Protein AF-0000000066665767 (afdb_homodimer)

Structure (mmCIF, N/CA/C/O backbone):
data_AF-0000000066665767-model_v1
#
loop_
_entity.id
_entity.type
_entity.pdbx_description
1 polymer 'VOC domain-containing protein'
#
loop_
_atom_site.group_PDB
_atom_site.id
_atom_site.type_symbol
_atom_site.label_atom_id
_atom_site.label_alt_id
_atom_site.label_comp_id
_atom_site.label_asym_id
_atom_site.label_entity_id
_atom_site.label_seq_id
_atom_site.pdbx_PDB_ins_code
_atom_site.Cartn_x
_atom_site.Cartn_y
_atom_site.Cartn_z
_atom_site.occupancy
_atom_site.B_iso_or_equiv
_atom_site.auth_seq_id
_atom_site.auth_comp_id
_atom_site.auth_asym_id
_atom_site.auth_atom_id
_atom_site.pdbx_PDB_model_num
ATOM 1 N N . MET A 1 1 ? -4.031 -12.133 4.551 1 97.12 1 MET A N 1
ATOM 2 C CA . MET A 1 1 ? -2.711 -11.797 4.027 1 97.12 1 MET A CA 1
ATOM 3 C C . MET A 1 1 ? -2.131 -10.578 4.738 1 97.12 1 MET A C 1
ATOM 5 O O . MET A 1 1 ? -2.875 -9.773 5.293 1 97.12 1 MET A O 1
ATOM 9 N N . ASP A 1 2 ? -0.86 -10.516 4.812 1 98 2 ASP A N 1
ATOM 10 C CA . ASP A 1 2 ? -0.198 -9.289 5.254 1 98 2 ASP A CA 1
ATOM 11 C C . ASP A 1 2 ? 0.092 -8.367 4.07 1 98 2 ASP A C 1
ATOM 13 O O . ASP A 1 2 ? 0.5 -8.828 3.004 1 98 2 ASP A O 1
ATOM 17 N N . LEU A 1 3 ? -0.177 -7.141 4.258 1 98.88 3 LEU A N 1
ATOM 18 C CA . LEU A 1 3 ? 0.08 -6.148 3.221 1 98.88 3 LEU A CA 1
ATOM 19 C C . LEU A 1 3 ? 1.258 -5.258 3.6 1 98.88 3 LEU A C 1
ATOM 21 O O . LEU A 1 3 ? 1.265 -4.656 4.676 1 98.88 3 LEU A O 1
ATOM 25 N N . TYR A 1 4 ? 2.234 -5.215 2.748 1 98.75 4 TYR A N 1
ATOM 26 C CA . TYR A 1 4 ? 3.367 -4.301 2.857 1 98.75 4 TYR A CA 1
ATOM 27 C C . TYR A 1 4 ? 3.354 -3.279 1.725 1 98.75 4 TYR A C 1
ATOM 29 O O . T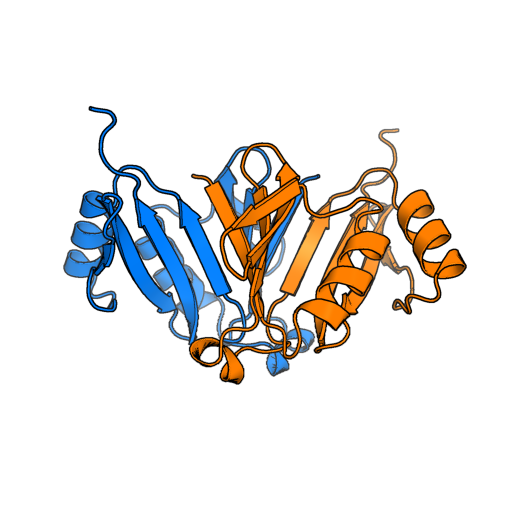YR A 1 4 ? 3.555 -3.633 0.56 1 98.75 4 TYR A O 1
ATOM 37 N N . SER A 1 5 ? 3.09 -2.059 2.02 1 98.94 5 SER A N 1
ATOM 38 C CA . SER A 1 5 ? 3.229 -0.993 1.032 1 98.94 5 SER A CA 1
ATOM 39 C C . SER A 1 5 ? 4.656 -0.461 0.99 1 98.94 5 SER A C 1
ATOM 41 O O . SER A 1 5 ? 5.168 0.049 1.99 1 98.94 5 SER A O 1
ATOM 43 N N . VAL A 1 6 ? 5.227 -0.573 -0.112 1 98.69 6 VAL A N 1
ATOM 44 C CA . VAL A 1 6 ? 6.641 -0.227 -0.24 1 98.69 6 VAL A CA 1
ATOM 45 C C . VAL A 1 6 ? 6.777 1.198 -0.77 1 98.69 6 VAL A C 1
ATOM 47 O O . VAL A 1 6 ? 6.344 1.497 -1.886 1 98.69 6 VAL A O 1
ATOM 50 N N . MET A 1 7 ? 7.316 1.991 0.006 1 98.81 7 MET A N 1
ATOM 51 C CA . MET A 1 7 ? 7.672 3.355 -0.373 1 98.81 7 MET A CA 1
ATOM 52 C C . MET A 1 7 ? 9.133 3.434 -0.815 1 98.81 7 MET A C 1
ATOM 54 O O . MET A 1 7 ? 10.039 3.42 0.017 1 98.81 7 MET A O 1
ATOM 58 N N . CYS A 1 8 ? 9.297 3.5 -2.105 1 98.44 8 CYS A N 1
ATOM 59 C CA . CYS A 1 8 ? 10.656 3.572 -2.627 1 98.44 8 CYS A CA 1
ATOM 60 C C . CYS A 1 8 ? 11.234 4.973 -2.461 1 98.44 8 CYS A C 1
ATOM 62 O O . CYS A 1 8 ? 10.609 5.957 -2.861 1 98.44 8 CYS A O 1
ATOM 64 N N . VAL A 1 9 ? 12.398 5.051 -1.931 1 98.44 9 VAL A N 1
ATOM 65 C CA . VAL A 1 9 ? 13.016 6.332 -1.623 1 98.44 9 VAL A CA 1
ATOM 66 C C . VAL A 1 9 ? 14.461 6.344 -2.127 1 98.44 9 VAL A C 1
ATOM 68 O O . VAL A 1 9 ? 15.016 5.293 -2.451 1 98.44 9 VAL A O 1
ATOM 71 N N . ARG A 1 10 ? 15.047 7.535 -2.254 1 97.5 10 ARG A N 1
ATOM 72 C CA . ARG A 1 10 ? 16.406 7.691 -2.77 1 97.5 10 ARG A CA 1
ATOM 73 C C . ARG A 1 10 ? 17.438 7.465 -1.67 1 97.5 10 ARG A C 1
ATOM 75 O O . ARG A 1 10 ? 18.516 6.938 -1.927 1 97.5 10 ARG A O 1
ATOM 82 N N . ASP A 1 11 ? 17.141 7.922 -0.504 1 96.5 11 ASP A N 1
ATOM 83 C CA . ASP A 1 11 ? 18.047 7.922 0.642 1 96.5 11 ASP A CA 1
ATOM 84 C C . ASP A 1 11 ? 17.312 7.492 1.914 1 96.5 11 ASP A C 1
ATOM 86 O O . ASP A 1 11 ? 16.484 8.234 2.439 1 96.5 11 ASP A O 1
ATOM 90 N N . ARG A 1 12 ? 17.719 6.379 2.426 1 96.12 12 ARG A N 1
ATOM 91 C CA . ARG A 1 12 ? 17 5.773 3.547 1 96.12 12 ARG A CA 1
ATOM 92 C C . ARG A 1 12 ? 17.141 6.621 4.805 1 96.12 12 ARG A C 1
ATOM 94 O O . ARG A 1 12 ? 16.188 6.73 5.59 1 96.12 12 ARG A O 1
ATOM 101 N N . THR A 1 13 ? 18.281 7.191 4.992 1 95.94 13 THR A N 1
ATOM 102 C CA . THR A 1 13 ? 18.5 7.988 6.195 1 95.94 13 THR A CA 1
ATOM 103 C C . THR A 1 13 ? 17.578 9.195 6.223 1 95.94 13 THR A C 1
ATOM 105 O O . THR A 1 13 ? 16.906 9.445 7.227 1 95.94 13 THR A O 1
ATOM 108 N N . ARG A 1 14 ? 17.531 9.906 5.137 1 97.12 14 ARG A N 1
ATOM 109 C CA . ARG A 1 14 ? 16.641 11.055 5.02 1 97.12 14 ARG A CA 1
ATOM 110 C C . ARG A 1 14 ? 15.18 10.641 5.152 1 97.12 14 ARG A C 1
ATOM 112 O O . ARG A 1 14 ? 14.406 11.281 5.867 1 97.12 14 ARG A O 1
ATOM 119 N N . ALA A 1 15 ? 14.836 9.617 4.508 1 98.12 15 ALA A N 1
ATOM 120 C CA . ALA A 1 15 ? 13.461 9.133 4.535 1 98.12 15 ALA A CA 1
ATOM 121 C C . ALA A 1 15 ? 13.062 8.672 5.934 1 98.12 15 ALA A C 1
ATOM 123 O O . ALA A 1 15 ? 11.977 8.992 6.414 1 98.12 15 ALA A O 1
ATOM 124 N N . ARG A 1 16 ? 13.922 7.945 6.527 1 97.81 16 ARG A N 1
ATOM 125 C CA . ARG A 1 16 ? 13.641 7.43 7.863 1 97.81 16 ARG A CA 1
ATOM 126 C C . ARG A 1 16 ? 13.312 8.562 8.828 1 97.81 16 ARG A C 1
ATOM 128 O O . ARG A 1 16 ? 12.352 8.477 9.594 1 97.81 16 ARG A O 1
ATOM 135 N N . SER A 1 17 ? 14.109 9.594 8.82 1 98 17 SER A N 1
ATOM 136 C CA . SER A 1 17 ? 13.867 10.742 9.688 1 98 17 SER A CA 1
ATOM 137 C C . SER A 1 17 ? 12.484 11.344 9.438 1 98 17 SER A C 1
ATOM 139 O O . SER A 1 17 ? 11.773 11.68 10.391 1 98 17 SER A O 1
ATOM 141 N N . TRP A 1 18 ? 12.117 11.445 8.203 1 98.75 18 TRP A N 1
ATOM 142 C CA . TRP A 1 18 ? 10.812 11.984 7.836 1 98.75 18 TRP A CA 1
ATOM 143 C C . TRP A 1 18 ? 9.695 11.07 8.328 1 98.75 18 TRP A C 1
ATOM 145 O O . TRP A 1 18 ? 8.719 11.547 8.922 1 98.75 18 TRP A O 1
ATOM 155 N N . TYR A 1 19 ? 9.773 9.781 8.086 1 98.88 19 TYR A N 1
ATOM 156 C CA . TYR A 1 19 ? 8.719 8.828 8.422 1 98.88 19 TYR A CA 1
ATOM 157 C C . TYR A 1 19 ? 8.57 8.695 9.938 1 98.88 19 TYR A C 1
ATOM 159 O O . TYR A 1 19 ? 7.469 8.453 10.438 1 98.88 19 TYR A O 1
ATOM 167 N N . GLU A 1 20 ? 9.672 8.828 10.656 1 98.62 20 GLU A N 1
ATOM 168 C CA . GLU A 1 20 ? 9.586 8.82 12.109 1 98.62 20 GLU A CA 1
ATOM 169 C C . GLU A 1 20 ? 8.727 9.977 12.617 1 98.62 20 GLU A C 1
ATOM 171 O O . GLU A 1 20 ? 7.961 9.812 13.578 1 98.62 20 GLU A O 1
ATOM 176 N N . VAL A 1 21 ? 8.891 11.133 12.047 1 98.62 21 VAL A N 1
ATOM 177 C CA . VAL A 1 21 ? 8.039 12.258 12.398 1 98.62 21 VAL A CA 1
ATOM 178 C C . VAL A 1 21 ? 6.598 11.977 11.969 1 98.62 21 VAL A C 1
ATOM 180 O O . VAL A 1 21 ? 5.66 12.156 12.75 1 98.62 21 VAL A O 1
ATOM 183 N N . PHE A 1 22 ? 6.402 11.523 10.75 1 98.81 22 PHE A N 1
ATOM 184 C CA . PHE A 1 22 ? 5.07 11.25 10.219 1 98.81 22 PHE A CA 1
ATOM 185 C C . PHE A 1 22 ? 4.293 10.336 11.156 1 98.81 22 PHE A C 1
ATOM 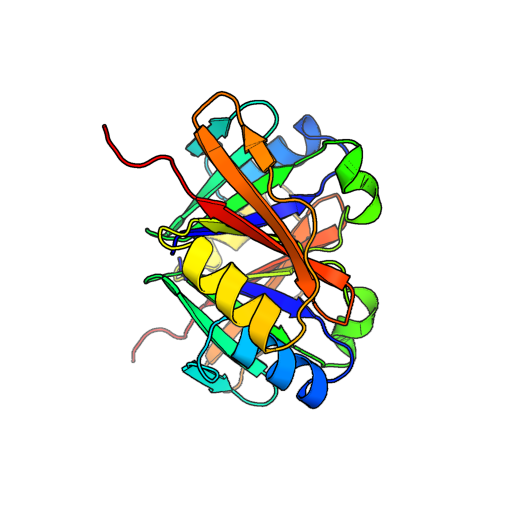187 O O . PHE A 1 22 ? 3.139 10.617 11.492 1 98.81 22 PHE A O 1
ATOM 194 N N . PHE A 1 23 ? 4.926 9.281 11.578 1 98.56 23 PHE A N 1
ATOM 195 C CA . PHE A 1 23 ? 4.227 8.289 12.383 1 98.56 23 PHE A CA 1
ATOM 196 C C . PHE A 1 23 ? 4.324 8.641 13.867 1 98.56 23 PHE A C 1
ATOM 198 O O . PHE A 1 23 ? 3.594 8.078 14.688 1 98.56 23 PHE A O 1
ATOM 205 N N . GLY A 1 24 ? 5.234 9.539 14.234 1 98.31 24 GLY A N 1
ATOM 206 C CA . GLY A 1 24 ? 5.422 9.945 15.617 1 98.31 24 GLY A CA 1
ATOM 207 C C . GLY A 1 24 ? 6.152 8.906 16.453 1 98.31 24 GLY A C 1
ATOM 208 O O . GLY A 1 24 ? 6.008 8.875 17.672 1 98.31 24 GLY A O 1
ATOM 209 N N . ARG A 1 25 ? 6.816 7.977 15.836 1 98.31 25 ARG A N 1
ATOM 210 C CA . ARG A 1 25 ? 7.574 6.91 16.484 1 98.31 25 ARG A CA 1
ATOM 211 C C . ARG A 1 25 ? 8.641 6.352 15.555 1 98.31 25 ARG A C 1
ATOM 213 O O . ARG A 1 25 ? 8.539 6.492 14.336 1 98.31 25 ARG A O 1
ATOM 220 N N . PRO A 1 26 ? 9.68 5.727 16.109 1 97.94 26 PRO A N 1
ATOM 221 C CA . PRO A 1 26 ? 10.656 5.047 15.25 1 97.94 26 PRO A CA 1
ATOM 222 C C . PRO A 1 26 ? 10.055 3.855 14.508 1 97.94 26 PRO A C 1
ATOM 224 O O . PRO A 1 26 ? 8.93 3.449 14.789 1 97.94 26 PRO A O 1
ATOM 227 N N . ALA A 1 27 ? 10.844 3.354 13.539 1 98.44 27 ALA A N 1
ATOM 228 C CA . ALA A 1 27 ? 10.414 2.145 12.844 1 98.44 27 ALA A CA 1
ATOM 229 C C . ALA A 1 27 ? 10.148 1.008 13.828 1 98.44 27 ALA A C 1
ATOM 231 O O . ALA A 1 27 ? 10.906 0.825 14.789 1 98.44 27 ALA A O 1
ATOM 232 N N . ASP A 1 28 ? 9.086 0.314 13.594 1 98.38 28 ASP A N 1
ATOM 233 C CA . ASP A 1 28 ? 8.75 -0.82 14.453 1 98.38 28 ASP A CA 1
ATOM 234 C C . ASP A 1 28 ? 9.711 -1.985 14.219 1 98.38 28 ASP A C 1
ATOM 236 O O . ASP A 1 28 ? 9.984 -2.762 15.133 1 98.38 28 ASP A O 1
ATOM 240 N N . GLU A 1 29 ? 10.148 -2.145 12.961 1 96.94 29 GLU A N 1
ATOM 241 C CA . GLU A 1 29 ? 11.109 -3.174 12.57 1 96.94 29 GLU A CA 1
ATOM 242 C C . GLU A 1 29 ? 12.133 -2.625 11.578 1 96.94 29 GLU A C 1
ATOM 244 O O . GLU A 1 29 ? 11.828 -1.722 10.797 1 96.94 29 GLU A O 1
ATOM 249 N N . VAL A 1 30 ? 13.32 -3.188 11.641 1 94.62 30 VAL A N 1
ATOM 250 C CA . VAL A 1 30 ? 14.367 -2.941 10.656 1 94.62 30 VAL A CA 1
ATOM 251 C C . VAL A 1 30 ? 14.914 -4.27 10.133 1 94.62 30 VAL A C 1
ATOM 253 O O . VAL A 1 30 ? 15.445 -5.074 10.898 1 94.62 30 VAL A O 1
ATOM 256 N N . ILE A 1 31 ? 14.695 -4.484 8.898 1 90.38 31 ILE A N 1
ATOM 257 C CA . ILE A 1 31 ? 15.156 -5.707 8.258 1 90.38 31 ILE A CA 1
ATOM 258 C C . ILE A 1 31 ? 16.125 -5.363 7.125 1 90.38 31 ILE A C 1
ATOM 260 O O . ILE A 1 31 ? 15.703 -4.879 6.066 1 90.38 31 ILE A O 1
ATOM 264 N N . GLY A 1 32 ? 17.375 -5.645 7.332 1 87.62 32 GLY A N 1
ATOM 265 C CA . GLY A 1 32 ? 18.344 -5.203 6.344 1 87.62 32 GLY A CA 1
ATOM 266 C C . GLY A 1 32 ? 18.312 -3.703 6.117 1 87.62 32 GLY A C 1
ATOM 267 O O . GLY A 1 32 ? 18.516 -2.924 7.051 1 87.62 32 GLY A O 1
ATOM 268 N N . GLU A 1 33 ? 17.953 -3.369 4.891 1 86.38 33 GLU A N 1
ATOM 269 C CA . GLU A 1 33 ? 17.938 -1.953 4.531 1 86.38 33 GLU A CA 1
ATOM 270 C C . GLU A 1 33 ? 16.5 -1.411 4.48 1 86.38 33 GLU A C 1
ATOM 272 O O . GLU A 1 33 ? 16.266 -0.316 3.967 1 86.38 33 GLU A O 1
ATOM 277 N N . GLU A 1 34 ? 15.656 -2.146 5.102 1 94.44 34 GLU A N 1
ATOM 278 C CA . GLU A 1 34 ? 14.266 -1.709 5.102 1 94.44 34 GLU A CA 1
ATOM 279 C C . GLU A 1 34 ? 13.812 -1.306 6.5 1 94.44 34 GLU A C 1
ATOM 281 O O . GLU A 1 34 ? 14.211 -1.923 7.488 1 94.44 34 GLU A O 1
ATOM 286 N N . CYS A 1 35 ? 13.141 -0.264 6.613 1 97.94 35 CYS A N 1
ATOM 287 C CA . CYS A 1 35 ? 12.445 0.159 7.824 1 97.94 35 CYS A CA 1
ATOM 288 C C . CYS A 1 35 ? 10.938 -0.012 7.68 1 97.94 35 CYS A C 1
ATOM 290 O O . CYS A 1 35 ? 10.359 0.366 6.66 1 97.94 35 CYS A O 1
ATOM 292 N N . LEU A 1 36 ? 10.344 -0.555 8.711 1 98.62 36 LEU A N 1
ATOM 293 C CA . LEU A 1 36 ? 8.922 -0.873 8.641 1 98.62 36 LEU A CA 1
ATOM 294 C C . LEU A 1 36 ? 8.156 -0.206 9.773 1 98.62 36 LEU A C 1
ATOM 296 O O . LEU A 1 36 ? 8.617 -0.196 10.922 1 98.62 36 LEU A O 1
ATOM 300 N N . TRP A 1 37 ? 7.047 0.371 9.445 1 98.81 37 TRP A N 1
ATOM 301 C CA . TRP A 1 37 ? 6.062 0.851 10.406 1 98.81 37 TRP A CA 1
ATOM 302 C C . TRP A 1 37 ? 4.762 0.061 10.289 1 98.81 37 TRP A C 1
ATOM 304 O O . TRP A 1 37 ? 4.25 -0.149 9.188 1 98.81 37 TRP A O 1
ATOM 314 N N . GLN A 1 38 ? 4.266 -0.379 11.406 1 98.56 38 GLN A N 1
ATOM 315 C CA . GLN A 1 38 ? 3 -1.104 11.43 1 98.56 38 GLN A CA 1
ATOM 316 C C . GLN A 1 38 ? 1.815 -0.142 11.492 1 98.56 38 GLN A C 1
ATOM 318 O O . GLN A 1 38 ? 1.751 0.716 12.375 1 98.56 38 GLN A O 1
ATOM 323 N N . ALA A 1 39 ? 0.92 -0.223 10.516 1 98.12 39 ALA A N 1
ATOM 324 C CA . ALA A 1 39 ? -0.294 0.588 10.516 1 98.12 39 ALA A CA 1
ATOM 325 C C . ALA A 1 39 ? -1.443 -0.14 11.203 1 98.12 39 ALA A C 1
ATOM 327 O O . ALA A 1 39 ? -2.291 0.489 11.844 1 98.12 39 ALA A O 1
ATOM 328 N N . GLY A 1 40 ? -1.512 -1.466 11.078 1 97.25 40 GLY A N 1
ATOM 329 C CA . GLY A 1 40 ? -2.512 -2.355 11.648 1 97.25 40 GLY A CA 1
ATOM 330 C C . GLY A 1 40 ? -2.068 -3.805 11.688 1 97.25 40 GLY A C 1
ATOM 331 O O . GLY A 1 40 ? -0.94 -4.125 11.312 1 97.25 40 GLY A O 1
ATOM 332 N N . ALA A 1 41 ? -2.93 -4.719 12.211 1 96.62 41 ALA A N 1
ATOM 333 C CA . ALA A 1 41 ? -2.576 -6.113 12.469 1 96.62 41 ALA A CA 1
ATOM 334 C C . ALA A 1 41 ? -1.947 -6.754 11.234 1 96.62 41 ALA A C 1
ATOM 336 O O . ALA A 1 41 ? -1.019 -7.559 11.352 1 96.62 41 ALA A O 1
ATOM 337 N N . ASN A 1 42 ? -2.406 -6.395 10 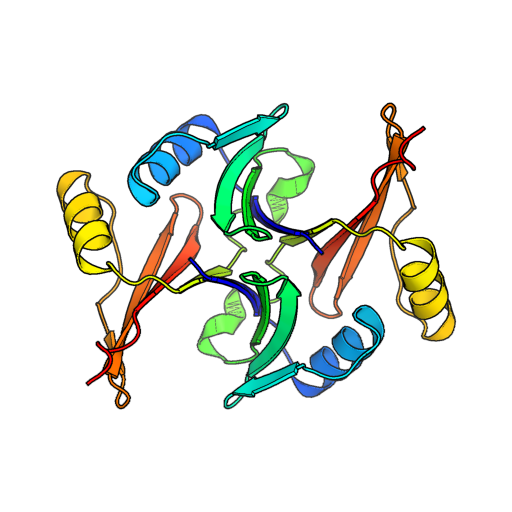1 97.06 42 ASN A N 1
ATOM 338 C CA . ASN A 1 42 ? -1.937 -6.992 8.758 1 97.06 42 ASN A CA 1
ATOM 339 C C . ASN A 1 42 ? -1.445 -5.934 7.777 1 97.06 42 ASN A C 1
ATOM 341 O O . ASN A 1 42 ? -1.463 -6.148 6.562 1 97.06 42 ASN A O 1
ATOM 345 N N . ALA A 1 43 ? -1.002 -4.793 8.266 1 98.69 43 ALA A N 1
ATOM 346 C CA . ALA A 1 43 ? -0.706 -3.662 7.383 1 98.69 43 ALA A CA 1
ATOM 347 C C . ALA A 1 43 ? 0.607 -2.99 7.777 1 98.69 43 ALA A C 1
ATOM 349 O O . ALA A 1 43 ? 0.788 -2.592 8.93 1 98.69 43 ALA A O 1
ATOM 350 N N . TRP A 1 44 ? 1.46 -2.871 6.75 1 98.75 44 TRP A N 1
ATOM 351 C CA . TRP A 1 44 ? 2.793 -2.332 6.996 1 98.75 44 TRP A CA 1
ATOM 352 C C . TRP A 1 44 ? 3.193 -1.35 5.898 1 98.75 44 TRP A C 1
ATOM 354 O O . TRP A 1 44 ? 2.812 -1.518 4.738 1 98.75 44 TRP A O 1
ATOM 364 N N . ILE A 1 45 ? 3.934 -0.356 6.312 1 98.88 45 ILE A N 1
ATOM 365 C CA . ILE A 1 45 ? 4.617 0.551 5.395 1 98.88 45 ILE A CA 1
ATOM 366 C C . ILE A 1 45 ? 6.121 0.308 5.453 1 98.88 45 ILE A C 1
ATOM 368 O O . ILE A 1 45 ? 6.699 0.209 6.539 1 98.88 45 ILE A O 1
ATOM 372 N N . VAL A 1 46 ? 6.699 0.171 4.348 1 98.69 46 VAL A N 1
ATOM 373 C CA . VAL A 1 46 ? 8.117 -0.151 4.242 1 98.69 46 VAL A CA 1
ATOM 374 C C . VAL A 1 46 ? 8.836 0.925 3.426 1 98.69 46 VAL A C 1
ATOM 376 O O . VAL A 1 46 ? 8.375 1.303 2.346 1 98.69 46 VAL A O 1
ATOM 379 N N . ILE A 1 47 ? 9.883 1.408 3.863 1 98.56 47 ILE A N 1
ATOM 380 C CA . ILE A 1 47 ? 10.734 2.242 3.018 1 98.56 47 ILE A CA 1
ATOM 381 C C . ILE A 1 47 ? 11.906 1.419 2.496 1 98.56 47 ILE A C 1
ATOM 383 O O . ILE A 1 47 ? 12.461 0.589 3.221 1 98.56 47 ILE A O 1
ATOM 387 N N . ASP A 1 48 ? 12.156 1.574 1.263 1 96.56 48 ASP A N 1
ATOM 388 C CA . ASP A 1 48 ? 13.188 0.821 0.557 1 96.56 48 ASP A CA 1
ATOM 389 C C . ASP A 1 48 ? 14 1.731 -0.364 1 96.56 48 ASP A C 1
ATOM 391 O O . ASP A 1 48 ? 13.438 2.438 -1.201 1 96.56 48 ASP A O 1
ATOM 395 N N . ASP A 1 49 ? 15.375 1.703 -0.281 1 95.25 49 ASP A N 1
ATOM 396 C CA . ASP A 1 49 ? 16.203 2.566 -1.111 1 95.25 49 ASP A CA 1
ATOM 397 C C . ASP A 1 49 ? 17.141 1.744 -2.004 1 95.25 49 ASP A C 1
ATOM 399 O O . ASP A 1 49 ? 18.141 2.258 -2.514 1 95.25 49 ASP A O 1
ATOM 403 N N . ARG A 1 50 ? 16.891 0.499 -2.164 1 93.81 50 ARG A N 1
ATOM 404 C CA . ARG A 1 50 ? 17.719 -0.316 -3.045 1 93.81 50 ARG A CA 1
ATOM 405 C C . ARG A 1 50 ? 17.703 0.227 -4.469 1 93.81 50 ARG A C 1
ATOM 407 O O . ARG A 1 50 ? 16.656 0.663 -4.961 1 93.81 50 ARG A O 1
ATOM 414 N N . GLU A 1 51 ? 18.766 0.063 -5.082 1 92.25 51 GLU A N 1
ATOM 415 C CA . GLU A 1 51 ? 18.953 0.608 -6.422 1 92.25 51 GLU A CA 1
ATOM 416 C C . GLU A 1 51 ? 17.969 -0.002 -7.41 1 92.25 51 GLU A C 1
ATOM 418 O O . GLU A 1 51 ? 17.5 0.674 -8.328 1 92.25 51 GLU A O 1
ATOM 423 N N . VAL A 1 52 ? 17.656 -1.196 -7.242 1 87.38 52 VAL A N 1
ATOM 424 C CA . VAL A 1 52 ? 16.766 -1.903 -8.156 1 87.38 52 VAL A CA 1
ATOM 425 C C . VAL A 1 52 ? 15.383 -1.255 -8.133 1 87.38 52 VAL A C 1
ATOM 427 O O . VAL A 1 52 ? 14.578 -1.454 -9.055 1 87.38 52 VAL A O 1
ATOM 430 N N . ARG A 1 53 ? 15.117 -0.456 -7.137 1 91.62 53 ARG A N 1
ATOM 431 C CA . ARG A 1 53 ? 13.82 0.193 -6.992 1 91.62 53 ARG A CA 1
ATOM 432 C C . ARG A 1 53 ? 13.875 1.642 -7.469 1 91.62 53 ARG A C 1
ATOM 434 O O . ARG A 1 53 ? 12.906 2.391 -7.305 1 91.62 53 ARG A O 1
ATOM 441 N N . ALA A 1 54 ? 14.906 2.119 -8.031 1 94.25 54 ALA A N 1
ATOM 442 C CA . ALA A 1 54 ? 15.148 3.521 -8.367 1 94.25 54 ALA A CA 1
ATOM 443 C C . ALA A 1 54 ? 14.039 4.07 -9.266 1 94.25 54 ALA A C 1
ATOM 445 O O . ALA A 1 54 ? 13.633 5.227 -9.117 1 94.25 54 ALA A O 1
ATOM 446 N N . ALA A 1 55 ? 13.523 3.271 -10.109 1 95.38 55 ALA A N 1
ATOM 447 C CA . ALA A 1 55 ? 12.531 3.713 -11.086 1 95.38 55 ALA A CA 1
ATOM 448 C C . ALA A 1 55 ? 11.18 3.967 -10.422 1 95.38 55 ALA A C 1
ATOM 450 O O . ALA A 1 55 ? 10.297 4.59 -11.016 1 95.38 55 ALA A O 1
ATOM 451 N N . ARG A 1 56 ? 11.016 3.543 -9.188 1 97.25 56 ARG A N 1
ATOM 452 C CA . ARG A 1 56 ? 9.727 3.641 -8.516 1 97.25 56 ARG A CA 1
ATOM 453 C C . ARG A 1 56 ? 9.758 4.711 -7.43 1 97.25 56 ARG A C 1
ATOM 455 O O . ARG A 1 56 ? 8.766 4.91 -6.723 1 97.25 56 ARG A O 1
ATOM 462 N N . VAL A 1 57 ? 10.898 5.344 -7.324 1 98.31 57 VAL A N 1
ATOM 463 C CA . VAL A 1 57 ? 11.047 6.359 -6.285 1 98.31 57 VAL A CA 1
ATOM 464 C C . VAL A 1 57 ? 9.969 7.43 -6.453 1 98.31 57 VAL A C 1
ATOM 466 O O . VAL A 1 57 ? 9.805 7.992 -7.539 1 98.31 57 VAL A O 1
ATOM 469 N N . GLY A 1 58 ? 9.164 7.648 -5.391 1 98.06 58 GLY A N 1
ATOM 470 C CA . GLY A 1 58 ? 8.156 8.703 -5.379 1 98.06 58 GLY A CA 1
ATOM 471 C C . GLY A 1 58 ? 6.848 8.281 -6.016 1 98.06 58 GLY A C 1
ATOM 472 O O . GLY A 1 58 ? 5.918 9.086 -6.129 1 98.06 58 GLY A O 1
ATOM 473 N N . GLY A 1 59 ? 6.766 7.051 -6.348 1 97.81 59 GLY A N 1
ATOM 474 C CA . GLY A 1 59 ? 5.633 6.629 -7.16 1 97.81 59 GLY A CA 1
ATOM 475 C C . GLY A 1 59 ? 4.484 6.074 -6.336 1 97.81 59 GLY A C 1
ATOM 476 O O . GLY A 1 59 ? 3.373 5.918 -6.844 1 97.81 59 GLY A O 1
ATOM 477 N N . SER A 1 60 ? 4.691 5.781 -5.105 1 98.56 60 SER A N 1
ATOM 478 C CA . SER A 1 60 ? 3.717 5.059 -4.293 1 98.56 60 SER A CA 1
ATOM 479 C C . SER A 1 60 ? 2.666 6.008 -3.725 1 98.56 60 SER A C 1
ATOM 481 O O . SER A 1 60 ? 2.945 7.184 -3.488 1 98.56 60 SER A O 1
ATOM 483 N N . MET A 1 61 ? 1.471 5.508 -3.547 1 98.75 61 MET A N 1
ATOM 484 C CA . MET A 1 61 ? 0.345 6.238 -2.973 1 98.75 61 MET A CA 1
ATOM 485 C C . MET A 1 61 ? -0.432 5.363 -1.996 1 98.75 61 MET A C 1
ATOM 487 O O . MET A 1 61 ? -0.867 4.266 -2.35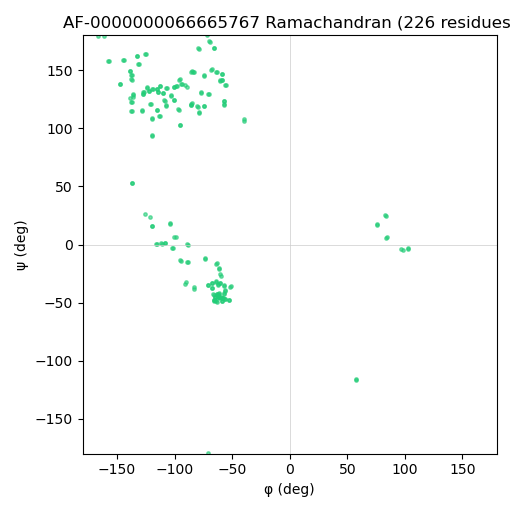2 1 98.75 61 MET A O 1
ATOM 491 N N . ILE A 1 62 ? -0.536 5.863 -0.768 1 98.88 62 ILE A N 1
ATOM 492 C CA . ILE A 1 62 ? -1.353 5.176 0.228 1 98.88 62 ILE A CA 1
ATOM 493 C C . ILE A 1 62 ? -2.279 6.18 0.914 1 98.88 62 ILE A C 1
ATOM 495 O O . ILE A 1 62 ? -2.02 7.383 0.899 1 98.88 62 ILE A O 1
ATOM 499 N N . THR A 1 63 ? -3.357 5.676 1.431 1 98.69 63 THR A N 1
ATOM 500 C CA . THR A 1 63 ? -4.207 6.395 2.373 1 98.69 63 THR A CA 1
ATOM 501 C C . THR A 1 63 ? -4.293 5.648 3.701 1 98.69 63 THR A C 1
ATOM 503 O O . THR A 1 63 ? -4.441 4.426 3.725 1 98.69 63 THR A O 1
ATOM 506 N N . LEU A 1 64 ? -4.148 6.352 4.742 1 98.88 64 LEU A N 1
ATOM 507 C CA . LEU A 1 64 ? -4.336 5.816 6.086 1 98.88 64 LEU A CA 1
ATOM 508 C C . LEU A 1 64 ? -5.625 6.344 6.703 1 98.88 64 LEU A C 1
ATOM 510 O O . LEU A 1 64 ? -5.824 7.559 6.793 1 98.88 64 LEU A O 1
ATOM 514 N N . GLY A 1 65 ? -6.488 5.426 7.02 1 98.44 65 GLY A N 1
ATOM 515 C CA . GLY A 1 65 ? -7.609 5.801 7.863 1 98.44 65 GLY A CA 1
ATOM 516 C C . GLY A 1 65 ? -7.223 6.008 9.312 1 98.44 65 GLY A C 1
ATOM 517 O O . GLY A 1 65 ? -6.805 5.062 9.992 1 98.44 65 GLY A O 1
ATOM 518 N N . VAL A 1 66 ? -7.426 7.219 9.82 1 98.12 66 VAL A N 1
ATOM 519 C CA . VAL A 1 66 ? -6.969 7.543 11.164 1 98.12 66 VAL A CA 1
ATOM 520 C C . VAL A 1 66 ? -8.133 8.078 11.992 1 98.12 66 VAL A C 1
ATOM 522 O O . VAL A 1 66 ? -9.195 8.391 11.445 1 98.12 66 VAL A O 1
ATOM 525 N N . THR A 1 67 ? -7.953 8.109 13.328 1 96.06 67 THR A N 1
ATOM 526 C CA . THR A 1 67 ? -8.984 8.656 14.203 1 96.06 67 THR A CA 1
ATOM 527 C C . THR A 1 67 ? -8.477 9.906 14.922 1 96.06 67 THR A C 1
ATOM 529 O O . THR A 1 67 ? -9.219 10.531 15.68 1 96.06 67 THR A O 1
ATOM 532 N N . ASP A 1 68 ? -7.277 10.297 14.68 1 96.12 68 ASP A N 1
ATOM 533 C CA . ASP A 1 68 ? -6.633 11.391 15.398 1 96.12 68 ASP A CA 1
ATOM 534 C C . ASP A 1 68 ? -5.859 12.297 14.438 1 96.12 68 ASP A C 1
ATOM 536 O O . ASP A 1 68 ? -4.691 12.609 14.68 1 96.12 68 ASP A O 1
ATOM 540 N N . LEU A 1 69 ? -6.547 12.742 13.414 1 98.19 69 LEU A N 1
ATOM 541 C CA . LEU A 1 69 ? -5.914 13.539 12.367 1 98.19 69 LEU A CA 1
ATOM 542 C C . LEU A 1 69 ? -5.238 14.773 12.961 1 98.19 69 LEU A C 1
ATOM 544 O O . LEU A 1 69 ? -4.125 15.125 12.562 1 98.19 69 LEU A O 1
ATOM 548 N N . ASP A 1 70 ? -5.898 15.391 13.953 1 98 70 ASP A N 1
ATOM 549 C CA . ASP A 1 70 ? -5.367 16.625 14.523 1 98 70 ASP A CA 1
ATOM 550 C C . ASP A 1 70 ? -4.027 16.375 15.211 1 98 70 ASP A C 1
ATOM 552 O O . ASP A 1 70 ? -3.164 17.25 15.242 1 98 70 ASP A O 1
ATOM 556 N N . VAL A 1 71 ? -3.838 15.227 15.75 1 98.25 71 VAL A N 1
ATOM 557 C CA . VAL A 1 71 ? -2.568 14.875 16.375 1 98.25 71 VAL A CA 1
ATOM 558 C C . VAL A 1 71 ? -1.471 14.805 15.312 1 98.25 71 VAL A C 1
ATOM 560 O O . VAL A 1 71 ? -0.355 15.281 15.531 1 98.25 71 VAL A O 1
ATOM 563 N N . PHE A 1 72 ? -1.75 14.211 14.141 1 98.5 72 PHE A N 1
ATOM 564 C CA . PHE A 1 72 ? -0.807 14.18 13.031 1 98.5 72 PHE A CA 1
ATOM 565 C C . PHE A 1 72 ? -0.437 15.594 12.594 1 98.5 72 PHE A C 1
ATOM 567 O O . PHE A 1 72 ? 0.745 15.922 12.469 1 98.5 72 PHE A O 1
ATOM 574 N N . LEU A 1 73 ? -1.458 16.406 12.406 1 98.56 73 LEU A N 1
ATOM 575 C CA . LEU A 1 73 ? -1.249 17.75 11.891 1 98.56 73 LEU A CA 1
ATOM 576 C C . LEU A 1 73 ? -0.411 18.578 12.859 1 98.56 73 LEU A C 1
ATOM 578 O O . LEU A 1 73 ? 0.461 19.344 12.438 1 98.56 73 LEU A O 1
ATOM 582 N N . ALA A 1 74 ? -0.684 18.469 14.141 1 98.69 74 ALA A N 1
ATOM 583 C CA . ALA A 1 74 ? 0.103 19.172 15.148 1 98.69 74 ALA A CA 1
ATOM 584 C C . ALA A 1 74 ? 1.57 18.766 15.086 1 98.69 74 ALA A C 1
ATOM 586 O O . ALA A 1 74 ? 2.465 19.609 15.156 1 98.69 74 ALA A O 1
ATOM 587 N N . ARG A 1 75 ? 1.782 17.484 14.992 1 98.56 75 ARG A N 1
ATOM 588 C CA . ARG A 1 75 ? 3.145 16.969 14.883 1 98.56 75 ARG A CA 1
ATOM 589 C C . ARG A 1 75 ? 3.818 17.469 13.609 1 98.56 75 ARG A C 1
ATOM 591 O O . ARG A 1 75 ? 5 17.812 13.625 1 98.56 75 ARG A O 1
ATOM 598 N N . PHE A 1 76 ? 3.092 17.453 12.477 1 98.44 76 PHE A N 1
ATOM 599 C CA . PHE A 1 76 ? 3.625 17.953 11.219 1 98.44 76 PHE A CA 1
ATOM 600 C C . PHE A 1 76 ? 4.039 19.422 11.359 1 98.44 76 PHE A C 1
ATOM 602 O O . PHE A 1 76 ? 5.137 19.797 10.938 1 98.44 76 PHE A O 1
ATOM 609 N N . ALA A 1 77 ? 3.188 20.156 11.945 1 98 77 ALA A N 1
ATOM 610 C CA . ALA A 1 77 ? 3.477 21.578 12.148 1 98 77 ALA A CA 1
ATOM 611 C C . ALA A 1 77 ? 4.715 21.766 13.016 1 98 77 ALA A C 1
ATOM 613 O O . ALA A 1 77 ? 5.582 22.578 12.703 1 98 77 ALA A O 1
ATOM 614 N N . GLU A 1 78 ? 4.766 21.047 14.055 1 98.25 78 GLU A N 1
ATOM 615 C CA . GLU A 1 78 ? 5.871 21.156 15.008 1 98.25 78 GLU A CA 1
ATOM 616 C C . GLU A 1 78 ? 7.203 20.828 14.336 1 98.25 78 GLU A C 1
ATOM 618 O O . GLU A 1 78 ? 8.234 21.406 14.68 1 98.25 78 GLU A O 1
ATOM 623 N N . HIS A 1 79 ? 7.148 19.922 13.383 1 98.31 79 HIS A N 1
ATOM 624 C CA . HIS A 1 79 ? 8.406 19.422 12.852 1 98.31 79 HIS A CA 1
ATOM 625 C C . HIS A 1 79 ? 8.625 19.875 11.414 1 98.31 79 HIS A C 1
ATOM 627 O O . HIS A 1 79 ? 9.586 19.469 10.766 1 98.31 79 HIS A O 1
ATOM 633 N N . GLY A 1 80 ? 7.73 20.625 10.898 1 97.69 80 GLY A N 1
ATOM 634 C CA . GLY A 1 80 ? 7.922 21.25 9.602 1 97.69 80 GLY A CA 1
ATOM 635 C C . GLY A 1 80 ? 7.582 20.344 8.438 1 97.69 80 GLY A C 1
ATOM 636 O O . 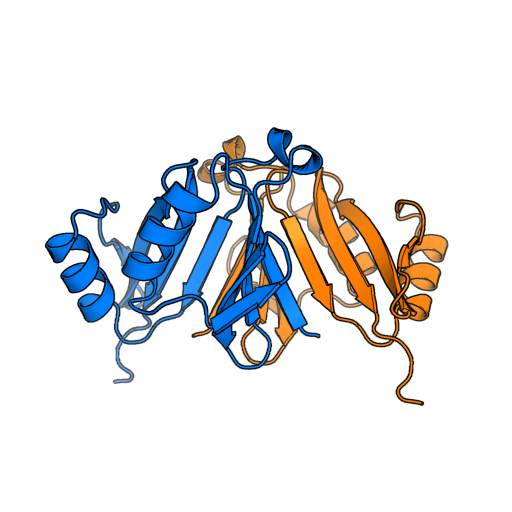GLY A 1 80 ? 8.18 20.453 7.363 1 97.69 80 GLY A O 1
ATOM 637 N N . ILE A 1 81 ? 6.758 19.375 8.617 1 98.12 81 ILE A N 1
ATOM 638 C CA . ILE A 1 81 ? 6.266 18.578 7.508 1 98.12 81 ILE A CA 1
ATOM 639 C C . ILE A 1 81 ? 5.141 19.312 6.789 1 98.12 81 ILE A C 1
ATOM 641 O O . ILE A 1 81 ? 4.121 19.656 7.398 1 98.12 81 ILE A O 1
ATOM 645 N N . ALA A 1 82 ? 5.418 19.578 5.516 1 97.75 82 ALA A N 1
ATOM 646 C CA . ALA A 1 82 ? 4.387 20.234 4.711 1 97.75 82 ALA A CA 1
ATOM 647 C C . ALA A 1 82 ? 3.271 19.25 4.352 1 97.75 82 ALA A C 1
ATOM 649 O O . ALA A 1 82 ? 3.52 18.062 4.184 1 97.75 82 ALA A O 1
ATOM 650 N N . TYR A 1 83 ? 2.096 19.719 4.289 1 97.94 83 TYR A N 1
ATOM 651 C CA . TYR A 1 83 ? 0.948 18.938 3.844 1 97.94 83 TYR A CA 1
ATOM 652 C C . TYR A 1 83 ? -0.03 19.812 3.057 1 97.94 83 TYR A C 1
ATOM 654 O O . TYR A 1 83 ? 0.035 21.031 3.113 1 97.94 83 TYR A O 1
ATOM 662 N N . GLY A 1 84 ? -0.858 19.234 2.256 1 97.56 84 GLY A N 1
ATOM 663 C CA . GLY A 1 84 ? -1.87 19.938 1.488 1 97.56 84 GLY A CA 1
ATOM 664 C C . GLY A 1 84 ? -3.008 20.469 2.342 1 97.56 84 GLY A C 1
ATOM 665 O O . GLY A 1 84 ? -2.994 20.312 3.566 1 97.56 84 GLY A O 1
ATOM 666 N N . PRO A 1 85 ? -3.938 21.094 1.686 1 97.69 85 PRO A N 1
ATOM 667 C CA . PRO A 1 85 ? -5.117 21.547 2.426 1 97.69 85 PRO A CA 1
ATOM 668 C C . PRO A 1 85 ? -5.887 20.391 3.07 1 97.69 85 PRO A C 1
ATOM 670 O O . PRO A 1 85 ? -5.984 19.312 2.484 1 97.69 85 PRO A O 1
ATOM 673 N N . VAL A 1 86 ? -6.348 20.672 4.246 1 98.12 86 VAL A N 1
ATOM 674 C CA . VAL A 1 86 ? -7.242 19.703 4.883 1 98.12 86 VAL A CA 1
ATOM 675 C C . VAL A 1 86 ? -8.648 19.844 4.297 1 98.12 86 VAL A C 1
ATOM 677 O O . VAL A 1 86 ? -9.328 20.844 4.523 1 98.12 86 VAL A O 1
ATOM 680 N N . GLU A 1 87 ? -9.039 18.797 3.607 1 97.5 87 GLU A N 1
ATOM 681 C CA . GLU A 1 87 ? -10.359 18.812 2.998 1 97.5 87 GLU A CA 1
ATOM 682 C C . GLU A 1 87 ? -11.391 18.125 3.887 1 97.5 87 GLU A C 1
ATOM 684 O O . GLU A 1 87 ? -11.078 17.109 4.535 1 97.5 87 GLU A O 1
ATOM 689 N N . THR A 1 88 ? -12.602 18.672 3.92 1 96.69 88 THR A N 1
ATOM 690 C CA . THR A 1 88 ? -13.734 18 4.535 1 96.69 88 THR A CA 1
ATOM 691 C C . THR A 1 88 ? -14.805 17.672 3.492 1 96.69 88 THR A C 1
ATOM 693 O O . THR A 1 88 ? -15.398 18.578 2.902 1 96.69 88 THR A O 1
ATOM 696 N N . TYR A 1 89 ? -14.977 16.406 3.357 1 94.31 89 TYR A N 1
ATOM 697 C CA . TYR A 1 89 ? -15.945 15.984 2.357 1 94.31 89 TYR A CA 1
ATOM 698 C C . TYR A 1 89 ? -17.375 16.094 2.889 1 94.31 89 TYR A C 1
ATOM 700 O O . TYR A 1 89 ? -17.578 16.359 4.078 1 94.31 89 TYR A O 1
ATOM 708 N N . SER A 1 90 ? -18.344 15.953 1.984 1 93.06 90 SER A N 1
ATOM 709 C CA . SER A 1 90 ? -19.75 16.125 2.328 1 93.06 90 SER A CA 1
ATOM 710 C C . SER A 1 90 ? -20.188 15.117 3.387 1 93.06 90 SER A C 1
ATOM 712 O O . SER A 1 90 ? -21.062 15.406 4.199 1 93.06 90 SER A O 1
ATOM 714 N N . ASN A 1 91 ? -19.547 14.039 3.461 1 91.81 91 ASN A N 1
ATOM 715 C CA . ASN A 1 91 ? -19.906 13 4.418 1 91.81 91 ASN A CA 1
ATOM 716 C C . ASN A 1 91 ? -19.188 13.195 5.754 1 91.81 91 ASN A C 1
ATOM 718 O O . ASN A 1 91 ? -19.328 12.375 6.66 1 91.81 91 ASN A O 1
ATOM 722 N N . GLY A 1 92 ? -18.438 14.188 5.84 1 95 92 GLY A N 1
ATOM 723 C CA . GLY A 1 92 ? -17.781 14.531 7.098 1 95 92 GLY A CA 1
ATOM 724 C C . GLY A 1 92 ? -16.375 14.016 7.207 1 95 92 GLY A C 1
ATOM 725 O O . GLY A 1 92 ? -15.664 14.305 8.18 1 95 92 GLY A O 1
ATOM 726 N N . VAL A 1 93 ? -15.938 13.281 6.254 1 96.75 93 VAL A N 1
ATOM 727 C CA . VAL A 1 93 ? -14.57 12.758 6.277 1 96.75 93 VAL A CA 1
ATOM 728 C C . VAL A 1 93 ? -13.578 13.891 6.039 1 96.75 93 VAL A C 1
ATOM 730 O O . VAL A 1 93 ? -13.75 14.695 5.117 1 96.75 93 VAL A O 1
ATOM 733 N N . ARG A 1 94 ? -12.602 14.016 6.859 1 98.25 94 ARG A N 1
ATOM 734 C CA . ARG A 1 94 ? -11.484 14.922 6.637 1 98.25 94 ARG A CA 1
ATOM 735 C C . ARG A 1 94 ? -10.32 14.211 5.957 1 98.25 94 ARG A C 1
ATOM 737 O O . ARG A 1 94 ? -10.016 13.062 6.289 1 98.25 94 ARG A O 1
ATOM 744 N N . HIS A 1 95 ? -9.734 14.867 5.039 1 98.12 95 HIS A N 1
ATOM 745 C CA . HIS A 1 95 ? -8.68 14.266 4.227 1 98.12 95 HIS A CA 1
ATOM 746 C C . HIS A 1 95 ? -7.52 15.234 4.027 1 98.12 95 HIS A C 1
ATOM 748 O O . HIS A 1 95 ? -7.73 16.438 3.809 1 98.12 95 HIS A O 1
ATOM 754 N N . VAL A 1 96 ? -6.32 14.758 4.039 1 98.69 96 VAL A N 1
ATOM 755 C CA . VAL A 1 96 ? -5.145 15.57 3.754 1 98.69 96 VAL A CA 1
ATOM 756 C C . VAL A 1 96 ? -4.078 14.719 3.064 1 98.69 96 VAL A C 1
ATOM 758 O O . VAL A 1 96 ? -3.877 13.562 3.428 1 98.69 96 VAL A O 1
ATOM 761 N N . GLU A 1 97 ? -3.465 15.258 2.092 1 98.31 97 GLU A N 1
ATOM 762 C CA . GLU A 1 97 ? -2.359 14.586 1.412 1 98.31 97 GLU A CA 1
ATOM 763 C C . GLU A 1 97 ? -1.012 15.078 1.935 1 98.31 97 GLU A C 1
ATOM 765 O O . GLU A 1 97 ? -0.825 16.266 2.158 1 98.31 97 GLU A O 1
ATOM 770 N N . VAL A 1 98 ? -0.156 14.227 2.143 1 98.62 98 VAL A N 1
ATOM 771 C CA . VAL A 1 98 ? 1.22 14.5 2.541 1 98.62 98 VAL A CA 1
ATOM 772 C C . VAL A 1 98 ? 2.186 13.789 1.598 1 98.62 98 VAL A C 1
ATOM 774 O O . VAL A 1 98 ? 2.02 12.602 1.313 1 98.62 98 VAL A O 1
ATOM 777 N N . LEU A 1 99 ? 3.148 14.461 1.114 1 98.56 99 LEU A N 1
ATOM 778 C CA . LEU A 1 99 ? 4.188 13.859 0.289 1 98.56 99 LEU A CA 1
ATOM 779 C C . LEU A 1 99 ? 5.473 13.672 1.089 1 98.56 99 LEU A C 1
ATOM 781 O O . LEU A 1 99 ? 5.938 14.594 1.76 1 98.56 99 LEU A O 1
ATOM 785 N N . ASP A 1 100 ? 5.961 12.492 1.043 1 98.69 100 ASP A N 1
ATOM 786 C CA . ASP A 1 100 ? 7.281 12.328 1.641 1 98.69 100 ASP A CA 1
ATOM 787 C C . ASP A 1 100 ? 8.352 13.023 0.81 1 98.69 100 ASP A C 1
ATOM 789 O O . ASP A 1 100 ? 8.055 13.586 -0.248 1 98.69 100 ASP A O 1
ATOM 793 N N . PRO A 1 101 ? 9.578 13.078 1.229 1 98.12 101 PRO A N 1
ATOM 794 C CA . PRO A 1 101 ? 10.609 13.875 0.559 1 98.12 101 PRO A CA 1
ATOM 795 C C . PRO A 1 101 ? 10.852 13.43 -0.883 1 98.12 101 PRO A C 1
ATOM 797 O O . PRO A 1 101 ? 11.367 14.211 -1.691 1 98.12 101 PRO A O 1
ATOM 800 N N . ASP A 1 102 ? 10.484 12.211 -1.257 1 98.44 102 ASP A N 1
ATOM 801 C CA . ASP A 1 102 ? 10.75 11.688 -2.596 1 98.44 102 ASP A CA 1
ATOM 802 C C . ASP A 1 102 ? 9.484 11.734 -3.457 1 98.44 102 ASP A C 1
ATOM 804 O O . ASP A 1 102 ? 9.516 11.344 -4.629 1 98.44 102 ASP A O 1
ATOM 808 N N . GLY A 1 103 ? 8.398 12.164 -2.861 1 98.25 103 GLY A N 1
ATOM 809 C CA . GLY A 1 103 ? 7.199 12.336 -3.658 1 98.25 103 GLY A CA 1
ATOM 810 C C . GLY A 1 103 ? 6.191 11.219 -3.479 1 98.25 103 GLY A C 1
ATOM 811 O O . GLY A 1 103 ? 5.125 11.227 -4.098 1 98.25 103 GLY A O 1
ATOM 812 N N . ASN A 1 104 ? 6.469 10.188 -2.713 1 98.75 104 ASN A N 1
ATOM 813 C CA . ASN A 1 104 ? 5.422 9.242 -2.344 1 98.75 104 ASN A CA 1
ATOM 814 C C . ASN A 1 104 ? 4.281 9.93 -1.599 1 98.75 104 ASN A C 1
ATOM 816 O O . ASN A 1 104 ? 4.52 10.805 -0.765 1 98.75 104 ASN A O 1
ATOM 820 N N . SER A 1 105 ? 3.08 9.523 -1.864 1 98.69 105 SER A N 1
ATOM 821 C CA . SER A 1 105 ? 1.917 10.164 -1.258 1 98.69 105 SER A CA 1
ATOM 822 C C . SER A 1 105 ? 1.384 9.344 -0.087 1 98.69 105 SER A C 1
ATOM 824 O O . SER A 1 105 ? 1.14 8.141 -0.223 1 98.69 105 SER A O 1
ATOM 826 N N . LEU A 1 106 ? 1.28 9.953 1.06 1 98.75 106 LEU A N 1
ATOM 827 C CA . LEU A 1 106 ? 0.653 9.383 2.246 1 98.75 106 LEU A CA 1
ATOM 828 C C . LEU A 1 106 ? -0.533 10.227 2.695 1 98.75 106 LEU A C 1
ATOM 830 O O . LEU A 1 106 ? -0.362 11.203 3.426 1 98.75 106 LEU A O 1
ATOM 834 N N . SER A 1 107 ? -1.652 9.891 2.27 1 98.56 107 SER A N 1
ATOM 835 C CA . SER A 1 107 ? -2.854 10.625 2.658 1 98.56 107 SER A CA 1
ATOM 836 C C . SER A 1 107 ? -3.406 10.117 3.984 1 98.56 107 SER A C 1
ATOM 838 O O . SER A 1 107 ? -3.225 8.945 4.332 1 98.56 107 SER A O 1
ATOM 840 N N . LEU A 1 108 ? -4 10.992 4.68 1 98.81 108 LEU A N 1
ATOM 841 C CA . LEU A 1 108 ? -4.715 10.672 5.906 1 98.81 108 LEU A CA 1
ATOM 842 C C . LEU A 1 108 ? -6.207 10.953 5.758 1 98.81 108 LEU A C 1
ATOM 844 O O . LEU A 1 108 ? -6.594 11.992 5.219 1 98.81 108 LEU A O 1
ATOM 848 N N . ALA A 1 109 ? -6.953 10.039 6.184 1 98.44 109 ALA A N 1
ATOM 849 C CA . ALA A 1 109 ? -8.406 10.195 6.172 1 98.44 109 ALA A CA 1
ATOM 850 C C . ALA A 1 109 ? -9 9.906 7.547 1 98.44 109 ALA A C 1
ATOM 852 O O . ALA A 1 109 ? -8.734 8.852 8.133 1 98.44 109 ALA A O 1
ATOM 853 N N . GLU A 1 110 ? -9.797 10.812 8 1 98.44 110 GLU A N 1
ATOM 854 C CA . GLU A 1 110 ? -10.469 10.656 9.289 1 98.44 110 GLU A CA 1
ATOM 855 C C . GLU A 1 110 ? -11.984 10.703 9.125 1 98.44 110 GLU A C 1
ATOM 857 O O . GLU A 1 110 ? -12.539 11.68 8.625 1 98.44 110 GLU A O 1
ATOM 862 N N . ALA A 1 111 ? -12.617 9.617 9.539 1 95.5 111 ALA A N 1
ATOM 863 C CA . ALA A 1 111 ? -14.07 9.578 9.531 1 95.5 111 ALA A CA 1
ATOM 864 C C . ALA A 1 111 ? -14.656 10.547 10.555 1 95.5 111 ALA A C 1
ATOM 866 O O . ALA A 1 111 ? -14.016 10.844 11.57 1 95.5 111 ALA A O 1
ATOM 867 N N . PRO A 1 112 ? -15.844 11.039 10.266 1 92.38 112 PRO A N 1
ATOM 868 C CA . PRO A 1 112 ? -16.484 11.898 11.273 1 92.38 112 PRO A CA 1
ATOM 869 C C . PRO A 1 112 ? -16.797 11.156 12.57 1 92.38 112 PRO A C 1
ATOM 871 O O . PRO A 1 112 ? -16.953 9.93 12.555 1 92.38 112 PRO A O 1
ATOM 874 N N . PRO A 1 113 ? -16.734 11.945 13.641 1 81.56 113 PRO A N 1
ATOM 875 C CA . PRO A 1 113 ? -17.062 11.289 14.906 1 81.56 113 PRO A CA 1
ATOM 876 C C . PRO A 1 113 ? -18.453 10.648 14.898 1 81.56 113 PRO A C 1
ATOM 878 O O . PRO A 1 113 ? -19.344 11.125 14.188 1 81.56 113 PRO A O 1
ATOM 881 N N . ASP A 1 114 ? -18.5 9.32 15.117 1 68.25 114 ASP A N 1
ATOM 882 C CA . ASP A 1 114 ? -19.828 8.703 15.227 1 68.25 114 ASP A CA 1
ATOM 883 C C . ASP A 1 114 ? -20.781 9.594 16.016 1 68.25 114 ASP A C 1
ATOM 885 O O . ASP A 1 114 ? -20.438 10.094 17.094 1 68.25 114 ASP A O 1
ATOM 889 N N . LEU A 1 115 ? -21.719 10.227 15.312 1 50.88 115 LEU A N 1
ATOM 890 C CA . LEU A 1 115 ? -22.75 10.828 16.141 1 50.88 115 LEU A CA 1
ATOM 891 C C . LEU A 1 115 ? -23.344 9.797 17.109 1 50.88 115 LEU A C 1
ATOM 893 O O . LEU A 1 115 ? -23.469 8.625 16.766 1 50.88 115 LEU A O 1
ATOM 897 N N . MET B 1 1 ? -4.703 1.779 12.617 1 97.19 1 MET B N 1
ATOM 898 C CA . MET B 1 1 ? -5.082 2.484 11.398 1 97.19 1 MET B CA 1
ATOM 899 C C . MET B 1 1 ? -5.426 1.501 10.281 1 97.19 1 MET B C 1
ATOM 901 O O . MET B 1 1 ? -4.996 0.346 10.312 1 97.19 1 MET B O 1
ATOM 905 N N . ASP B 1 2 ? -6.258 1.91 9.398 1 98.06 2 ASP B N 1
ATOM 906 C CA . ASP B 1 2 ? -6.477 1.149 8.172 1 98.06 2 ASP B CA 1
ATOM 907 C C . ASP B 1 2 ? -5.539 1.618 7.059 1 98.06 2 ASP B C 1
ATOM 909 O O . ASP B 1 2 ? -5.309 2.818 6.902 1 98.06 2 ASP B O 1
ATOM 913 N N . LEU B 1 3 ? -5.008 0.683 6.367 1 98.88 3 LEU B N 1
ATOM 914 C CA . LEU B 1 3 ? -4.109 0.991 5.262 1 98.88 3 LEU B CA 1
ATOM 915 C C . LEU B 1 3 ? -4.77 0.683 3.924 1 98.88 3 LEU B C 1
ATOM 917 O O . LEU B 1 3 ? -5.242 -0.436 3.701 1 98.88 3 LEU B O 1
ATOM 921 N N . TYR B 1 4 ? -4.824 1.673 3.084 1 98.69 4 TYR B N 1
ATOM 922 C CA . TYR B 1 4 ? -5.27 1.53 1.702 1 98.69 4 TYR B CA 1
ATOM 923 C C . TYR B 1 4 ? -4.121 1.781 0.73 1 98.69 4 TYR B C 1
ATOM 925 O O . TYR B 1 4 ? -3.629 2.906 0.619 1 98.69 4 TYR B O 1
ATOM 933 N N . SER B 1 5 ? -3.662 0.767 0.071 1 98.88 5 SER B N 1
ATOM 934 C CA . SER B 1 5 ? -2.689 0.946 -1 1 98.88 5 SER B CA 1
ATOM 935 C C . SER B 1 5 ? -3.375 1.249 -2.328 1 98.88 5 SER B C 1
ATOM 937 O O . SER B 1 5 ? -4.156 0.437 -2.828 1 98.88 5 SER B O 1
ATOM 939 N N . VAL B 1 6 ? -3.068 2.354 -2.842 1 98.69 6 VAL B N 1
ATOM 940 C CA . VAL B 1 6 ? -3.76 2.816 -4.039 1 98.69 6 VAL B CA 1
ATOM 941 C C . VAL B 1 6 ? -2.939 2.465 -5.277 1 98.69 6 VAL B C 1
ATOM 943 O O . VAL B 1 6 ? -1.813 2.941 -5.441 1 98.69 6 VAL B O 1
ATOM 946 N N . MET B 1 7 ? -3.484 1.652 -6.055 1 98.81 7 MET B N 1
ATOM 947 C CA . MET B 1 7 ? -2.926 1.308 -7.359 1 98.81 7 MET B CA 1
ATOM 948 C C . MET B 1 7 ? -3.549 2.158 -8.461 1 98.81 7 MET B C 1
ATOM 950 O O . MET B 1 7 ? -4.688 1.916 -8.867 1 98.81 7 MET B O 1
ATOM 954 N N . CYS B 1 8 ? -2.793 3.131 -8.891 1 98.44 8 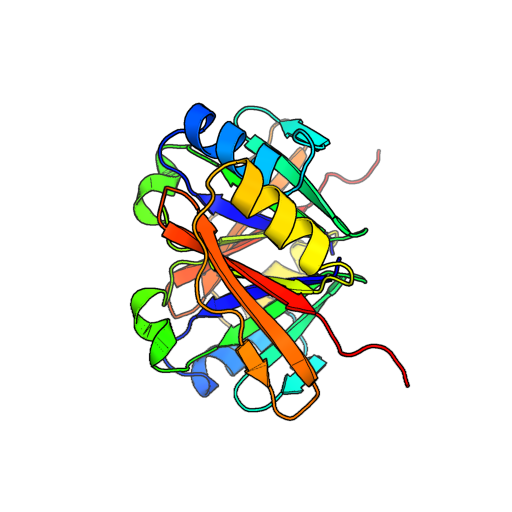CYS B N 1
ATOM 955 C CA . CYS B 1 8 ? -3.307 4.008 -9.938 1 98.44 8 CYS B CA 1
ATOM 956 C C . CYS B 1 8 ? -3.236 3.33 -11.297 1 98.44 8 CYS B C 1
ATOM 958 O O . CYS B 1 8 ? -2.186 2.814 -11.688 1 98.44 8 CYS B O 1
ATOM 960 N N . VAL B 1 9 ? -4.301 3.365 -12.008 1 98.44 9 VAL B N 1
ATOM 961 C CA . VAL B 1 9 ? -4.398 2.67 -13.281 1 98.44 9 VAL B CA 1
ATOM 962 C C . VAL B 1 9 ? -4.996 3.602 -14.336 1 98.44 9 VAL B C 1
ATOM 964 O O . VAL B 1 9 ? -5.574 4.641 -14 1 98.44 9 VAL B O 1
ATOM 967 N N . ARG B 1 10 ? -4.82 3.256 -15.617 1 97.31 10 ARG B N 1
ATOM 968 C CA . ARG B 1 10 ? -5.297 4.078 -16.719 1 97.31 10 ARG B CA 1
ATOM 969 C C . ARG B 1 10 ? -6.77 3.809 -17.016 1 97.31 10 ARG B C 1
ATOM 971 O O . ARG B 1 10 ? -7.512 4.719 -17.391 1 97.31 10 ARG B O 1
ATOM 978 N N . ASP B 1 11 ? -7.16 2.586 -16.891 1 96.38 11 ASP B N 1
ATOM 979 C CA . ASP B 1 11 ? -8.492 2.107 -17.25 1 96.38 11 ASP B CA 1
ATOM 980 C C . ASP B 1 11 ? -9.023 1.137 -16.203 1 96.38 11 ASP B C 1
ATOM 982 O O . ASP B 1 11 ? -8.531 0.014 -16.078 1 96.38 11 ASP B O 1
ATOM 986 N N . ARG B 1 12 ? -10.055 1.552 -15.555 1 96.12 12 ARG B N 1
ATOM 987 C CA . ARG B 1 12 ? -10.562 0.793 -14.414 1 96.12 12 ARG B CA 1
ATOM 988 C C . ARG B 1 12 ? -11.133 -0.546 -14.859 1 96.12 12 ARG B C 1
ATOM 990 O O . ARG B 1 12 ? -11 -1.552 -14.164 1 96.12 12 ARG B O 1
ATOM 997 N N . THR B 1 13 ? -11.781 -0.546 -15.992 1 96 13 THR B N 1
ATOM 998 C CA . THR B 1 13 ? -12.391 -1.78 -16.469 1 96 13 THR B CA 1
ATOM 999 C C . THR B 1 13 ? -11.328 -2.842 -16.734 1 96 13 THR B C 1
ATOM 1001 O O . THR B 1 13 ? -11.445 -3.979 -16.281 1 96 13 THR B O 1
ATOM 1004 N N . ARG B 1 14 ? -10.305 -2.465 -17.453 1 97.19 14 ARG B N 1
ATOM 1005 C CA . ARG B 1 14 ? -9.203 -3.371 -17.734 1 97.19 14 ARG B CA 1
ATOM 1006 C C . ARG B 1 14 ? -8.508 -3.812 -16.453 1 97.19 14 ARG B C 1
ATOM 1008 O O . ARG B 1 14 ? -8.227 -5 -16.266 1 97.19 14 ARG B O 1
ATOM 1015 N N . ALA B 1 15 ? -8.273 -2.896 -15.617 1 98.06 15 ALA B N 1
ATOM 1016 C CA . ALA B 1 15 ? -7.586 -3.193 -14.359 1 98.06 15 ALA B CA 1
ATOM 1017 C C . ALA B 1 15 ? -8.43 -4.113 -13.477 1 98.06 15 ALA B C 1
ATOM 1019 O O . ALA B 1 15 ? -7.914 -5.078 -12.906 1 98.06 15 ALA B O 1
ATOM 1020 N N . ARG B 1 16 ? -9.656 -3.803 -13.391 1 97.81 16 ARG B N 1
ATOM 1021 C CA . ARG B 1 16 ? -10.555 -4.598 -12.555 1 97.81 16 ARG B CA 1
ATOM 1022 C C . ARG B 1 16 ? -10.531 -6.062 -12.969 1 97.81 16 ARG B C 1
ATOM 1024 O O . ARG B 1 16 ? -10.445 -6.953 -12.117 1 97.81 16 ARG B O 1
ATOM 1031 N N . SER B 1 17 ? -10.633 -6.316 -14.227 1 98 17 SER B N 1
ATOM 1032 C CA . SER B 1 17 ? -10.594 -7.684 -14.727 1 98 17 SER B CA 1
ATOM 1033 C C . SER B 1 17 ? -9.305 -8.391 -14.312 1 98 17 SER B C 1
ATOM 1035 O O . SER B 1 17 ? -9.336 -9.547 -13.891 1 98 17 SER B O 1
ATOM 1037 N N . TRP B 1 18 ? -8.219 -7.695 -14.414 1 98.75 18 TRP B N 1
ATOM 1038 C CA . TRP B 1 18 ? -6.922 -8.25 -14.031 1 98.75 18 TRP B CA 1
ATOM 1039 C C . TRP B 1 18 ? -6.875 -8.539 -12.531 1 98.75 18 TRP B C 1
ATOM 1041 O O . TRP B 1 18 ? -6.453 -9.625 -12.117 1 98.75 18 TRP B O 1
ATOM 1051 N N . TYR B 1 19 ? -7.285 -7.605 -11.688 1 98.88 19 TYR B N 1
ATOM 1052 C CA . TYR B 1 19 ? -7.203 -7.734 -10.242 1 98.88 19 TYR B CA 1
ATOM 1053 C C . TYR B 1 19 ? -8.148 -8.82 -9.734 1 98.88 19 TYR B C 1
ATOM 1055 O O . TYR B 1 19 ? -7.859 -9.492 -8.742 1 98.88 19 TYR B O 1
ATOM 1063 N N . GLU B 1 20 ? -9.281 -8.984 -10.406 1 98.62 20 GLU B N 1
ATOM 1064 C CA . GLU B 1 20 ? -10.188 -10.07 -10.047 1 98.62 20 GLU B CA 1
ATOM 1065 C C . GLU B 1 20 ? -9.508 -11.43 -10.219 1 98.62 20 GLU B C 1
ATOM 1067 O O . GLU B 1 20 ? -9.703 -12.336 -9.398 1 98.62 20 GLU B O 1
ATOM 1072 N N . VAL B 1 21 ? -8.789 -11.586 -11.281 1 98.62 21 VAL B N 1
ATOM 1073 C CA . VAL B 1 21 ? -8.023 -12.812 -11.469 1 98.62 21 VAL B CA 1
ATOM 1074 C C . VAL B 1 21 ? -6.926 -12.914 -10.414 1 98.62 21 VAL B C 1
ATOM 1076 O O . VAL B 1 21 ? -6.762 -13.953 -9.773 1 98.62 21 VAL B O 1
ATOM 1079 N N . PHE B 1 22 ? -6.184 -11.859 -10.211 1 98.81 22 PHE B N 1
ATOM 1080 C CA . PHE B 1 22 ? -5.082 -11.852 -9.25 1 98.81 22 PHE B CA 1
ATOM 1081 C C . PHE B 1 22 ? -5.555 -12.328 -7.879 1 98.81 22 PHE B C 1
ATOM 1083 O O . PHE B 1 22 ? -4.922 -13.188 -7.266 1 98.81 22 PHE B O 1
ATOM 1090 N N . PHE B 1 23 ? -6.652 -11.781 -7.441 1 98.56 23 PHE B N 1
ATOM 1091 C CA . PHE B 1 23 ? -7.125 -12.094 -6.098 1 98.56 23 PHE B CA 1
ATOM 1092 C C . PHE B 1 23 ? -8.023 -13.328 -6.109 1 98.56 23 PHE B C 1
ATOM 1094 O O . PHE B 1 23 ? -8.312 -13.898 -5.055 1 98.56 23 PHE B O 1
ATOM 1101 N N . GLY B 1 24 ? -8.492 -13.734 -7.281 1 98.31 24 GLY B N 1
ATOM 1102 C CA . GLY B 1 24 ? -9.359 -14.898 -7.418 1 98.31 24 GLY B CA 1
ATOM 1103 C C . GLY B 1 24 ? -10.789 -14.633 -6.977 1 98.31 24 GLY B C 1
ATOM 1104 O O . GLY B 1 24 ? -11.508 -15.555 -6.594 1 98.31 24 GLY B O 1
ATOM 1105 N N . ARG B 1 25 ? -11.18 -13.398 -6.859 1 98.31 25 ARG B N 1
ATOM 1106 C CA . ARG B 1 25 ? -12.508 -12.969 -6.449 1 98.31 25 ARG B CA 1
ATOM 1107 C C . ARG B 1 25 ? -12.805 -11.555 -6.938 1 98.31 25 ARG B C 1
ATOM 1109 O O . ARG B 1 25 ? -11.891 -10.789 -7.219 1 98.31 25 ARG B O 1
ATOM 1116 N N . PRO B 1 26 ? -14.078 -11.195 -7.051 1 97.94 26 PRO B N 1
ATOM 1117 C CA . PRO B 1 26 ? -14.406 -9.805 -7.371 1 97.94 26 PRO B CA 1
ATOM 1118 C C . PRO B 1 26 ? -14.016 -8.836 -6.266 1 97.94 26 PRO B C 1
ATOM 1120 O O . PRO B 1 26 ? -13.633 -9.258 -5.172 1 97.94 26 PRO B O 1
ATOM 1123 N N . ALA B 1 27 ? -14.086 -7.555 -6.609 1 98.44 27 ALA B N 1
ATOM 1124 C CA . ALA B 1 27 ? -13.828 -6.543 -5.59 1 98.44 27 ALA B CA 1
ATOM 1125 C C . ALA B 1 27 ? -14.758 -6.723 -4.391 1 98.44 27 ALA B C 1
ATOM 1127 O O . ALA B 1 27 ? -15.945 -7.02 -4.555 1 98.44 27 ALA B O 1
ATOM 1128 N N . ASP B 1 28 ? -14.195 -6.59 -3.24 1 98.38 28 ASP B N 1
ATOM 1129 C CA . ASP B 1 28 ? -14.992 -6.711 -2.021 1 98.38 28 ASP B CA 1
ATOM 1130 C C . ASP B 1 28 ? -15.914 -5.508 -1.847 1 98.38 28 ASP B C 1
ATOM 1132 O O . ASP B 1 28 ? -17 -5.629 -1.271 1 98.38 28 ASP B O 1
ATOM 1136 N N . GLU B 1 29 ? -15.445 -4.32 -2.271 1 97 29 GLU B N 1
ATOM 1137 C CA . GLU B 1 29 ? -16.203 -3.08 -2.227 1 97 29 GLU B CA 1
ATOM 1138 C C . GLU B 1 29 ? -16 -2.258 -3.494 1 97 29 GLU B C 1
ATOM 1140 O O . GLU B 1 29 ? -14.93 -2.316 -4.109 1 97 29 GLU B O 1
ATOM 1145 N N . VAL B 1 30 ? -17.031 -1.526 -3.846 1 94.69 30 VAL B N 1
ATOM 1146 C CA . VAL B 1 30 ? -16.953 -0.532 -4.91 1 94.69 30 VAL B CA 1
ATOM 1147 C C . VAL B 1 30 ? -17.484 0.808 -4.402 1 94.69 30 VAL B C 1
ATOM 1149 O O . VAL B 1 30 ? -18.656 0.912 -4.012 1 94.69 30 VAL B O 1
ATOM 1152 N N . ILE B 1 31 ? -16.625 1.729 -4.359 1 90.44 31 ILE B N 1
ATOM 1153 C CA . ILE B 1 31 ? -16.969 3.066 -3.895 1 90.44 31 ILE B CA 1
ATOM 1154 C C . ILE B 1 31 ? -16.719 4.082 -5.004 1 90.44 31 ILE B C 1
ATOM 1156 O O . ILE B 1 31 ? -15.562 4.414 -5.293 1 90.44 31 ILE B O 1
ATOM 1160 N N . GLY B 1 32 ? -17.75 4.594 -5.582 1 87.44 32 GLY B N 1
ATOM 1161 C CA . GLY B 1 32 ? -17.547 5.457 -6.734 1 87.44 32 GLY B CA 1
ATOM 1162 C C . GLY B 1 32 ? -16.781 4.781 -7.855 1 87.44 32 GLY B C 1
ATOM 1163 O O . GLY B 1 32 ? -17.219 3.744 -8.367 1 87.44 32 GLY B O 1
ATOM 1164 N N . GLU B 1 33 ? -15.609 5.34 -8.086 1 86.44 33 GLU B N 1
ATOM 1165 C CA . GLU B 1 33 ? -14.797 4.812 -9.18 1 86.44 33 GLU B CA 1
ATOM 1166 C C . GLU B 1 33 ? -13.648 3.965 -8.648 1 86.44 33 GLU B C 1
ATOM 1168 O O . GLU B 1 33 ? -12.727 3.621 -9.398 1 86.44 33 GLU B O 1
ATOM 1173 N N . GLU B 1 34 ? -13.805 3.584 -7.445 1 94.56 34 GLU B N 1
ATOM 1174 C CA . GLU B 1 34 ? -12.742 2.779 -6.852 1 94.56 34 GLU B CA 1
ATOM 1175 C C . GLU B 1 34 ? -13.211 1.356 -6.57 1 94.56 34 GLU B C 1
ATOM 1177 O O . GLU B 1 34 ? -14.367 1.144 -6.188 1 94.56 34 GLU B O 1
ATOM 1182 N N . CYS B 1 35 ? -12.438 0.425 -6.871 1 97.94 35 CYS B N 1
ATOM 1183 C CA . CYS B 1 35 ? -12.625 -0.968 -6.484 1 97.94 35 CYS B CA 1
ATOM 1184 C C . CYS B 1 35 ? -11.633 -1.372 -5.402 1 97.94 35 CYS B C 1
ATOM 1186 O O . CYS B 1 35 ? -10.438 -1.075 -5.504 1 97.94 35 CYS B O 1
ATOM 1188 N N . LEU B 1 36 ? -12.141 -2.051 -4.41 1 98.62 36 LEU B N 1
ATOM 1189 C CA . LEU B 1 36 ? -11.305 -2.383 -3.266 1 98.62 36 LEU B CA 1
ATOM 1190 C C . LEU B 1 36 ? -11.289 -3.887 -3.02 1 98.62 36 LEU B C 1
ATOM 1192 O O . LEU B 1 36 ? -12.336 -4.543 -3.098 1 98.62 36 LEU B O 1
ATOM 1196 N N . TRP B 1 37 ? -10.141 -4.41 -2.775 1 98.81 37 TRP B N 1
ATOM 1197 C CA . TRP B 1 37 ? -9.945 -5.77 -2.281 1 98.81 37 TRP B CA 1
ATOM 1198 C C . TRP B 1 37 ? -9.352 -5.758 -0.877 1 98.81 37 TRP B C 1
ATOM 1200 O O . TRP B 1 37 ? -8.383 -5.043 -0.611 1 98.81 37 TRP B O 1
ATOM 1210 N N . GLN B 1 38 ? -9.938 -6.516 -0.002 1 98.56 38 GLN B N 1
ATOM 1211 C CA . GLN B 1 38 ? -9.43 -6.629 1.362 1 98.56 38 GLN B CA 1
ATOM 1212 C C . GLN B 1 38 ? -8.336 -7.688 1.457 1 98.56 38 GLN B C 1
ATOM 1214 O O . GLN B 1 38 ? -8.547 -8.844 1.073 1 98.56 38 GLN B O 1
ATOM 1219 N N . ALA B 1 39 ? -7.148 -7.305 1.882 1 98 39 ALA B N 1
ATOM 1220 C CA . ALA B 1 39 ? -6.047 -8.242 2.086 1 98 39 ALA B CA 1
ATOM 1221 C C . ALA B 1 39 ? -6.047 -8.789 3.512 1 98 39 ALA B C 1
ATOM 1223 O O . ALA B 1 39 ? -5.621 -9.922 3.75 1 98 39 ALA B O 1
ATOM 1224 N N . GLY B 1 40 ? -6.488 -7.988 4.496 1 97 40 GLY B N 1
ATOM 1225 C CA . GLY B 1 40 ? -6.574 -8.297 5.914 1 97 40 GLY B CA 1
ATOM 1226 C C . GLY B 1 40 ? -7.414 -7.301 6.691 1 97 40 GLY B C 1
ATOM 1227 O O . GLY B 1 40 ? -7.965 -6.363 6.117 1 97 40 GLY B O 1
ATOM 1228 N N . ALA B 1 41 ? -7.562 -7.504 8.016 1 96.62 41 ALA B N 1
ATOM 1229 C CA . ALA B 1 41 ? -8.461 -6.719 8.859 1 96.62 41 ALA B CA 1
ATOM 1230 C C . ALA B 1 41 ? -8.219 -5.223 8.672 1 96.62 41 ALA B C 1
ATOM 1232 O O . ALA B 1 41 ? -9.164 -4.43 8.68 1 96.62 41 ALA B O 1
ATOM 1233 N N . ASN B 1 42 ? -6.949 -4.793 8.484 1 97.38 42 ASN B N 1
ATOM 1234 C CA . ASN B 1 42 ? -6.582 -3.385 8.383 1 97.38 42 ASN B CA 1
ATOM 1235 C C . ASN B 1 42 ? -5.902 -3.078 7.051 1 97.38 42 ASN B C 1
ATOM 1237 O O . ASN B 1 42 ? -5.191 -2.08 6.93 1 97.38 42 ASN B O 1
ATOM 1241 N N . ALA B 1 43 ? -6.152 -3.885 6.02 1 98.69 43 ALA B N 1
ATOM 1242 C CA . ALA B 1 43 ? -5.34 -3.777 4.812 1 98.69 43 ALA B CA 1
ATOM 1243 C C . ALA B 1 43 ? -6.199 -3.896 3.559 1 98.69 43 ALA B C 1
ATOM 1245 O O . ALA B 1 43 ? -6.938 -4.871 3.395 1 98.69 43 ALA B O 1
ATOM 1246 N N . TRP B 1 44 ? -6.039 -2.877 2.703 1 98.75 44 TRP B N 1
ATOM 1247 C CA . TRP B 1 44 ? -6.848 -2.82 1.49 1 98.75 44 TRP B CA 1
ATOM 1248 C C . TRP B 1 44 ? -6 -2.414 0.288 1 98.75 44 TRP B C 1
ATOM 1250 O O . TRP B 1 44 ? -5.059 -1.633 0.422 1 98.75 44 TRP B O 1
ATOM 1260 N N . ILE B 1 45 ? -6.363 -2.969 -0.846 1 98.88 45 ILE B N 1
ATOM 1261 C CA . ILE B 1 45 ? -5.844 -2.539 -2.141 1 98.88 45 ILE B CA 1
ATOM 1262 C C . ILE B 1 45 ? -6.949 -1.848 -2.936 1 98.88 45 ILE B C 1
ATOM 1264 O O . ILE B 1 45 ? -8.07 -2.352 -3.016 1 98.88 45 ILE B O 1
ATOM 1268 N N . VAL B 1 46 ? -6.645 -0.733 -3.438 1 98.69 46 VAL B N 1
ATOM 1269 C CA . VAL B 1 46 ? -7.617 0.086 -4.152 1 98.69 46 VAL B CA 1
ATOM 1270 C C . VAL B 1 46 ? -7.121 0.366 -5.566 1 98.69 46 VAL B C 1
ATOM 1272 O O . VAL B 1 46 ? -5.969 0.763 -5.762 1 98.69 46 VAL B O 1
ATOM 1275 N N . ILE B 1 47 ? -7.895 0.193 -6.516 1 98.56 47 ILE B N 1
ATOM 1276 C CA . ILE B 1 47 ? -7.559 0.682 -7.848 1 98.56 47 ILE B CA 1
ATOM 1277 C C . ILE B 1 47 ? -8.305 1.985 -8.125 1 98.56 47 ILE B C 1
ATOM 1279 O O . ILE B 1 47 ? -9.461 2.139 -7.73 1 98.56 47 ILE B O 1
ATOM 1283 N N . ASP B 1 48 ? -7.602 2.9 -8.656 1 96.56 48 ASP B N 1
ATOM 1284 C CA . ASP B 1 48 ? -8.102 4.242 -8.93 1 96.56 48 ASP B CA 1
ATOM 1285 C C . ASP B 1 48 ? -7.668 4.723 -10.312 1 96.56 48 ASP B C 1
ATOM 1287 O O . ASP B 1 48 ? -6.477 4.711 -10.633 1 96.56 48 ASP B O 1
ATOM 1291 N N . ASP B 1 49 ? -8.617 5.223 -11.164 1 95 49 ASP B N 1
ATOM 1292 C CA . ASP B 1 49 ? -8.273 5.676 -12.508 1 95 49 ASP B CA 1
ATOM 1293 C C . ASP B 1 49 ? -8.617 7.152 -12.695 1 95 49 ASP B C 1
ATOM 1295 O O . ASP B 1 49 ? -8.727 7.629 -13.828 1 95 49 ASP B O 1
ATOM 1299 N N . ARG B 1 50 ? -8.836 7.859 -11.664 1 93.69 50 ARG B N 1
ATOM 1300 C CA . ARG B 1 50 ? -9.117 9.289 -11.789 1 93.69 50 ARG B CA 1
ATOM 1301 C C . ARG B 1 50 ? -7.965 10.016 -12.477 1 93.69 50 ARG B C 1
ATOM 1303 O O . ARG B 1 50 ? -6.797 9.719 -12.219 1 93.69 50 ARG B O 1
ATOM 1310 N N . GLU B 1 51 ? -8.328 10.977 -13.18 1 92 51 GLU B N 1
ATOM 1311 C CA . GLU B 1 51 ? -7.359 11.727 -13.977 1 92 51 GLU B CA 1
ATOM 1312 C C . GLU B 1 51 ? -6.312 12.391 -13.094 1 92 51 GLU B C 1
ATOM 1314 O O . GLU B 1 51 ? -5.145 12.5 -13.477 1 92 51 GLU B O 1
ATOM 1319 N N . VAL B 1 52 ? -6.688 12.797 -11.969 1 86.62 52 VAL B N 1
ATOM 1320 C CA . VAL B 1 52 ? -5.793 13.5 -11.055 1 86.62 52 VAL B CA 1
ATOM 1321 C C . VAL B 1 52 ? -4.656 12.57 -10.633 1 86.62 52 VAL B C 1
ATOM 1323 O O . VAL B 1 52 ? -3.617 13.023 -10.148 1 86.62 52 VAL B O 1
ATOM 1326 N N . ARG B 1 53 ? -4.832 11.289 -10.836 1 91.56 53 ARG B N 1
ATOM 1327 C CA . ARG B 1 53 ? -3.832 10.305 -10.438 1 91.56 53 ARG B CA 1
ATOM 1328 C C . ARG B 1 53 ? -2.975 9.891 -11.633 1 91.56 53 ARG B C 1
ATOM 1330 O O . ARG B 1 53 ? -2.152 8.977 -11.523 1 91.56 53 ARG B O 1
ATOM 1337 N N . ALA B 1 54 ? -3.066 10.453 -12.758 1 94.25 54 ALA B N 1
ATOM 1338 C CA . ALA B 1 54 ? -2.445 10.023 -14 1 94.25 54 ALA B CA 1
ATOM 1339 C C . ALA B 1 54 ? -0.929 9.922 -13.852 1 94.25 54 ALA B C 1
ATOM 1341 O O . ALA B 1 54 ? -0.304 9.008 -14.398 1 94.25 54 ALA B O 1
ATOM 1342 N N . ALA B 1 55 ? -0.353 10.766 -13.109 1 95.31 55 ALA B N 1
ATOM 1343 C CA . ALA B 1 55 ? 1.101 10.836 -12.977 1 95.31 55 ALA B CA 1
ATOM 1344 C C . ALA B 1 55 ? 1.628 9.672 -12.141 1 95.31 55 ALA B C 1
ATOM 1346 O O . ALA B 1 55 ? 2.832 9.398 -12.133 1 95.31 55 ALA B O 1
ATOM 1347 N N . ARG B 1 56 ? 0.753 8.945 -11.469 1 97.25 56 ARG B N 1
ATOM 1348 C CA . ARG B 1 56 ? 1.178 7.887 -10.555 1 97.25 56 ARG B CA 1
ATOM 1349 C C . ARG B 1 56 ? 0.866 6.508 -11.133 1 97.25 56 ARG B C 1
ATOM 1351 O O . ARG B 1 56 ? 1.12 5.488 -10.484 1 97.25 56 ARG B O 1
ATOM 1358 N N . VAL B 1 57 ? 0.323 6.527 -12.32 1 98.25 57 VAL B N 1
ATOM 1359 C CA . VAL B 1 57 ? -0.047 5.266 -12.945 1 98.25 57 VAL B CA 1
ATOM 1360 C C . VAL B 1 57 ? 1.179 4.359 -13.047 1 98.25 57 VAL B C 1
ATOM 1362 O O . VAL B 1 57 ? 2.219 4.773 -13.57 1 98.25 57 VAL B O 1
ATOM 1365 N N . GLY B 1 58 ? 1.08 3.141 -12.477 1 98 58 GLY B N 1
ATOM 1366 C CA . GLY B 1 58 ? 2.137 2.148 -12.578 1 98 58 GLY B CA 1
ATOM 1367 C C . GLY B 1 58 ? 3.229 2.33 -11.539 1 98 58 GLY B C 1
ATOM 1368 O O . GLY B 1 58 ? 4.219 1.596 -11.531 1 98 58 GLY B O 1
ATOM 1369 N N . GLY B 1 59 ? 3.018 3.232 -10.664 1 97.81 59 GLY B N 1
ATOM 1370 C CA . GLY B 1 59 ? 4.105 3.619 -9.781 1 97.81 59 GLY B CA 1
ATOM 1371 C C . GLY B 1 59 ? 4.098 2.873 -8.461 1 97.81 59 GLY B C 1
ATOM 1372 O O . GLY B 1 59 ? 5.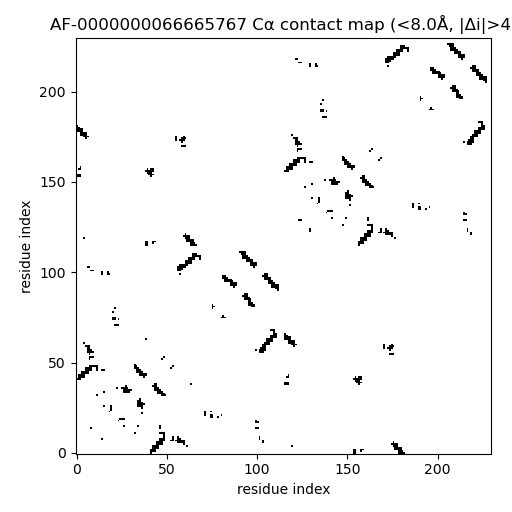086 2.887 -7.723 1 97.81 59 GLY B O 1
ATOM 1373 N N . SER B 1 60 ? 3.041 2.221 -8.125 1 98.56 60 SER B N 1
ATOM 1374 C CA . SER B 1 60 ? 2.863 1.644 -6.797 1 98.56 60 SER B CA 1
ATOM 1375 C C . SER B 1 60 ? 3.535 0.278 -6.691 1 98.56 60 SER B C 1
ATOM 1377 O O . SER B 1 60 ? 3.648 -0.441 -7.688 1 98.56 60 SER B O 1
ATOM 1379 N N . MET B 1 61 ? 4.004 -0.05 -5.52 1 98.75 61 MET B N 1
ATOM 1380 C CA . MET B 1 61 ? 4.637 -1.328 -5.207 1 98.75 61 MET B CA 1
ATOM 1381 C C . MET B 1 61 ? 4.156 -1.86 -3.861 1 98.75 61 MET B C 1
ATOM 1383 O O . MET B 1 61 ? 4.242 -1.164 -2.848 1 98.75 61 MET B O 1
ATOM 1387 N N . ILE B 1 62 ? 3.611 -3.064 -3.9 1 98.88 62 ILE B N 1
ATOM 1388 C CA . ILE B 1 62 ? 3.219 -3.732 -2.664 1 98.88 62 ILE B CA 1
ATOM 1389 C C . ILE B 1 62 ? 3.766 -5.156 -2.65 1 98.88 62 ILE B C 1
ATOM 1391 O O . ILE B 1 62 ? 4.082 -5.719 -3.703 1 98.88 62 ILE B O 1
ATOM 1395 N N . THR B 1 63 ? 3.936 -5.684 -1.474 1 98.62 63 THR B N 1
ATOM 1396 C CA . THR B 1 63 ? 4.148 -7.109 -1.253 1 98.62 63 THR B CA 1
ATOM 1397 C C . THR B 1 63 ? 3.041 -7.695 -0.383 1 98.62 63 THR B C 1
ATOM 1399 O O . THR B 1 63 ? 2.639 -7.09 0.612 1 98.62 63 THR B O 1
ATOM 1402 N N . LEU B 1 64 ? 2.539 -8.789 -0.78 1 98.81 64 LEU B N 1
ATOM 1403 C CA . LEU B 1 64 ? 1.572 -9.539 0.007 1 98.81 64 LEU B CA 1
ATOM 1404 C C . LEU B 1 64 ? 2.209 -10.797 0.587 1 98.81 64 LEU B C 1
ATOM 1406 O O . LEU B 1 64 ? 2.758 -11.625 -0.151 1 98.81 64 LEU B O 1
ATOM 1410 N N . GLY B 1 65 ? 2.207 -10.852 1.898 1 98.44 65 GLY B N 1
ATOM 1411 C CA . GLY B 1 65 ? 2.531 -12.125 2.527 1 98.44 65 GLY B CA 1
ATOM 1412 C C . GLY B 1 65 ? 1.411 -13.141 2.424 1 98.44 65 GLY B C 1
ATOM 1413 O O . GLY B 1 65 ? 0.33 -12.945 2.982 1 98.44 65 GLY B O 1
ATOM 1414 N N . VAL B 1 66 ? 1.685 -14.266 1.77 1 98.19 66 VAL B N 1
ATOM 1415 C CA . VAL B 1 66 ? 0.639 -15.25 1.511 1 98.19 66 VAL B CA 1
ATOM 1416 C C . VAL B 1 66 ? 1.066 -16.609 2.051 1 98.19 66 VAL B C 1
ATOM 1418 O O . VAL B 1 66 ? 2.23 -16.812 2.406 1 98.19 66 VAL B O 1
ATOM 1421 N N . THR B 1 67 ? 0.092 -17.531 2.186 1 96.19 67 THR B N 1
ATOM 1422 C CA . THR B 1 67 ? 0.402 -18.891 2.639 1 96.19 67 THR B CA 1
ATOM 1423 C C . THR B 1 67 ? 0.091 -19.906 1.547 1 96.19 67 THR B C 1
ATOM 1425 O O . THR B 1 67 ? 0.311 -21.109 1.731 1 96.19 67 THR B O 1
ATOM 1428 N N . ASP B 1 68 ? -0.375 -19.453 0.436 1 96.31 68 ASP B N 1
ATOM 1429 C CA . ASP B 1 68 ? -0.833 -20.328 -0.639 1 96.31 68 ASP B CA 1
ATOM 1430 C C . ASP B 1 68 ? -0.35 -19.828 -1.998 1 96.31 68 ASP B C 1
ATOM 1432 O O . ASP B 1 68 ? -1.139 -19.719 -2.939 1 96.31 68 ASP B O 1
ATOM 1436 N N . LEU B 1 69 ? 0.938 -19.609 -2.102 1 98.19 69 LEU B N 1
ATOM 1437 C CA . LEU B 1 69 ? 1.524 -19.047 -3.311 1 98.19 69 LEU B CA 1
ATOM 1438 C C . LEU B 1 69 ? 1.184 -19.891 -4.531 1 98.19 69 LEU B C 1
ATOM 1440 O O . LEU B 1 69 ? 0.863 -19.359 -5.594 1 98.19 69 LEU B O 1
ATOM 1444 N N . ASP B 1 70 ? 1.21 -21.219 -4.344 1 98 70 ASP B N 1
ATOM 1445 C CA . ASP B 1 70 ? 0.975 -22.109 -5.473 1 98 70 ASP B CA 1
ATOM 1446 C C . ASP B 1 70 ? -0.44 -21.938 -6.02 1 98 70 ASP B C 1
ATOM 1448 O O . ASP B 1 70 ? -0.672 -22.109 -7.219 1 98 70 ASP B O 1
ATOM 1452 N N . VAL B 1 71 ? -1.361 -21.625 -5.199 1 98.25 71 VAL B N 1
ATOM 1453 C CA . VAL B 1 71 ? -2.73 -21.375 -5.641 1 98.25 71 VAL B CA 1
ATOM 1454 C C . VAL B 1 71 ? -2.773 -20.125 -6.527 1 98.25 71 VAL B C 1
ATOM 1456 O O . VAL B 1 71 ? -3.449 -20.125 -7.559 1 98.25 71 VAL B O 1
ATOM 1459 N N . PHE B 1 72 ? -2.072 -19.047 -6.156 1 98.5 72 PHE B N 1
ATOM 1460 C CA . PHE B 1 72 ? -1.969 -17.859 -6.977 1 98.5 72 PHE B CA 1
ATOM 1461 C C . PHE B 1 72 ? -1.367 -18.172 -8.344 1 98.5 72 PHE B C 1
ATOM 1463 O O . PHE B 1 72 ? -1.923 -17.797 -9.375 1 98.5 72 PHE B O 1
ATOM 1470 N N . LEU B 1 73 ? -0.26 -18.906 -8.297 1 98.56 73 LEU B N 1
ATOM 1471 C CA . LEU B 1 73 ? 0.472 -19.203 -9.523 1 98.56 73 LEU B CA 1
ATOM 1472 C C . LEU B 1 73 ? -0.376 -20.031 -10.477 1 98.56 73 LEU B C 1
ATOM 1474 O O . LEU B 1 73 ? -0.363 -19.812 -11.688 1 98.56 73 LEU B O 1
ATOM 1478 N N . ALA B 1 74 ? -1.079 -21.016 -9.953 1 98.69 74 ALA B N 1
ATOM 1479 C CA . ALA B 1 74 ? -1.964 -21.828 -10.773 1 98.69 74 ALA B CA 1
ATOM 1480 C C . ALA B 1 74 ? -3.039 -20.969 -11.438 1 98.69 74 ALA B C 1
ATOM 1482 O O . ALA B 1 74 ? -3.33 -21.141 -12.625 1 98.69 74 ALA B O 1
ATOM 1483 N N . ARG B 1 75 ? -3.617 -20.094 -10.656 1 98.56 75 ARG B N 1
ATOM 1484 C CA . ARG B 1 75 ? -4.629 -19.188 -11.195 1 98.56 75 ARG B CA 1
ATOM 1485 C C . ARG B 1 75 ? -4.031 -18.281 -12.266 1 98.56 75 ARG B C 1
ATOM 1487 O O . ARG B 1 75 ? -4.668 -18.016 -13.289 1 98.56 75 ARG B O 1
ATOM 1494 N N . PHE B 1 76 ? -2.824 -17.734 -12.008 1 98.5 76 PHE B N 1
ATOM 1495 C CA . PHE B 1 76 ? -2.146 -16.891 -12.984 1 98.5 76 PHE B CA 1
ATOM 1496 C C . PHE B 1 76 ? -1.933 -17.641 -14.297 1 98.5 76 PHE B C 1
ATOM 1498 O O . PHE B 1 76 ? -2.215 -17.109 -15.375 1 98.5 76 PHE B O 1
ATOM 1505 N N . ALA B 1 77 ? -1.478 -18.828 -14.148 1 98.06 77 ALA B N 1
ATOM 1506 C CA . ALA B 1 77 ? -1.24 -19.656 -15.336 1 98.06 77 ALA B CA 1
ATOM 1507 C C . ALA B 1 77 ? -2.535 -19.906 -16.094 1 98.06 77 ALA B C 1
ATOM 1509 O O . ALA B 1 77 ? -2.568 -19.797 -17.328 1 98.06 77 ALA B O 1
ATOM 1510 N N . GLU B 1 78 ? -3.529 -20.234 -15.398 1 98.25 78 GLU B N 1
ATOM 1511 C CA . GLU B 1 78 ? -4.82 -20.547 -16 1 98.25 78 GLU B CA 1
ATOM 1512 C C . GLU B 1 78 ? -5.371 -19.344 -16.766 1 98.25 78 GLU B C 1
ATOM 1514 O O . GLU B 1 78 ? -6.035 -19.516 -17.797 1 98.25 78 GLU B O 1
ATOM 1519 N N . HIS B 1 79 ? -5.074 -18.172 -16.281 1 98.31 79 HIS B N 1
ATOM 1520 C CA . HIS B 1 79 ? -5.742 -17 -16.844 1 98.31 79 HIS B CA 1
ATOM 1521 C C . HIS B 1 79 ? -4.762 -16.125 -17.625 1 98.31 79 HIS B C 1
ATOM 1523 O O . HIS B 1 79 ? -5.117 -15.039 -18.078 1 98.31 79 HIS B O 1
ATOM 1529 N N . GLY B 1 80 ? -3.537 -16.531 -17.688 1 97.69 80 GLY B N 1
ATOM 1530 C CA . GLY B 1 80 ? -2.564 -15.859 -18.531 1 97.69 80 GLY B CA 1
ATOM 1531 C C . GLY B 1 80 ? -1.944 -14.633 -17.891 1 97.69 80 GLY B C 1
ATOM 1532 O O . GLY B 1 80 ? -1.582 -13.68 -18.578 1 97.69 80 GLY B O 1
ATOM 1533 N N . ILE B 1 81 ? -1.907 -14.555 -16.609 1 98.12 81 ILE B N 1
ATOM 1534 C CA . ILE B 1 81 ? -1.179 -13.492 -15.93 1 98.12 81 ILE B CA 1
ATOM 1535 C C . ILE B 1 81 ? 0.309 -13.836 -15.883 1 98.12 81 ILE B C 1
ATOM 1537 O O . ILE B 1 81 ? 0.699 -14.867 -15.336 1 98.12 81 ILE B O 1
ATOM 1541 N N . ALA B 1 82 ? 1.068 -12.953 -16.516 1 97.75 82 ALA B N 1
ATOM 1542 C CA . ALA B 1 82 ? 2.516 -13.141 -16.484 1 97.75 82 ALA B CA 1
ATOM 1543 C C . ALA B 1 82 ? 3.084 -12.766 -15.109 1 97.75 82 ALA B C 1
ATOM 1545 O O . ALA B 1 82 ? 2.562 -11.875 -14.438 1 97.75 82 ALA B O 1
ATOM 1546 N N . TYR B 1 83 ? 4.078 -13.445 -14.703 1 98 83 TYR B N 1
ATOM 1547 C CA . TYR B 1 83 ? 4.801 -13.141 -13.477 1 98 83 TYR B CA 1
ATOM 1548 C C . TYR B 1 83 ? 6.285 -13.438 -13.633 1 98 83 TYR B C 1
ATOM 1550 O O . TYR B 1 83 ? 6.695 -14.133 -14.562 1 98 83 TYR B O 1
ATOM 1558 N N . GLY B 1 84 ? 7.117 -12.852 -12.828 1 97.69 84 GLY B N 1
ATOM 1559 C CA . GLY B 1 84 ? 8.555 -13.086 -12.844 1 97.69 84 GLY B CA 1
ATOM 1560 C C . GLY B 1 84 ? 8.938 -14.453 -12.312 1 97.69 84 GLY B C 1
ATOM 1561 O O . GLY B 1 84 ? 8.07 -15.258 -11.969 1 97.69 84 GLY B O 1
ATOM 1562 N N . PRO B 1 85 ? 10.211 -14.695 -12.312 1 97.75 85 PRO B N 1
ATOM 1563 C CA . PRO B 1 85 ? 10.672 -15.961 -11.727 1 97.75 85 PRO B CA 1
ATOM 1564 C C . PRO B 1 85 ? 10.297 -16.094 -10.25 1 97.75 85 PRO B C 1
ATOM 1566 O O . PRO B 1 85 ? 10.32 -15.109 -9.508 1 97.75 85 PRO B O 1
ATOM 1569 N N . VAL B 1 86 ? 9.922 -17.281 -9.906 1 98.19 86 VAL B N 1
ATOM 1570 C CA . VAL B 1 86 ? 9.711 -17.562 -8.492 1 98.19 86 VAL B CA 1
ATOM 1571 C C . VAL B 1 86 ? 11.055 -17.781 -7.801 1 98.19 86 VAL B C 1
ATOM 1573 O O . VAL B 1 86 ? 11.742 -18.766 -8.047 1 98.19 86 VAL B O 1
ATOM 1576 N N . GLU B 1 87 ? 11.352 -16.844 -6.922 1 97.5 87 GLU B N 1
ATOM 1577 C CA . GLU B 1 87 ? 12.617 -16.953 -6.195 1 97.5 87 GLU B CA 1
ATOM 1578 C C . GLU B 1 87 ? 12.422 -17.609 -4.836 1 97.5 87 GLU B C 1
ATOM 1580 O O . GLU B 1 87 ? 11.406 -17.391 -4.172 1 97.5 87 GLU B O 1
ATOM 1585 N N . THR B 1 88 ? 13.383 -18.438 -4.445 1 96.75 88 THR B N 1
ATOM 1586 C CA . THR B 1 88 ? 13.453 -18.953 -3.086 1 96.75 88 THR B CA 1
ATOM 1587 C C . THR B 1 88 ? 14.695 -18.453 -2.371 1 96.75 88 THR B C 1
ATOM 1589 O O . THR B 1 88 ? 15.82 -18.766 -2.766 1 96.75 88 THR B O 1
ATOM 1592 N N . TYR B 1 89 ? 14.406 -17.703 -1.363 1 94.44 89 TYR B N 1
ATOM 1593 C CA . TYR B 1 89 ? 15.523 -17.109 -0.625 1 94.44 89 TYR B CA 1
ATOM 1594 C C . TYR B 1 89 ? 16.141 -18.141 0.323 1 94.44 89 TYR B C 1
ATOM 1596 O O . TYR B 1 89 ? 15.594 -19.234 0.514 1 94.44 89 TYR B O 1
ATOM 1604 N N . SER B 1 90 ? 17.312 -17.797 0.86 1 93.25 90 SER B N 1
ATOM 1605 C CA . SER B 1 90 ? 18.062 -18.703 1.721 1 93.25 90 SER B CA 1
ATOM 1606 C C . SER B 1 90 ? 17.25 -19.094 2.959 1 93.25 90 SER B C 1
ATOM 1608 O O . SER B 1 90 ? 17.406 -20.188 3.49 1 93.25 90 SER B O 1
ATOM 1610 N N . ASN B 1 91 ? 16.375 -18.281 3.361 1 91.88 91 ASN B N 1
ATOM 1611 C CA . ASN B 1 91 ? 15.57 -18.547 4.555 1 91.88 91 ASN B CA 1
ATOM 1612 C C . ASN B 1 91 ? 14.312 -19.344 4.219 1 91.88 91 ASN B C 1
ATOM 1614 O O . ASN B 1 91 ? 13.477 -19.578 5.094 1 91.88 91 ASN B O 1
ATOM 1618 N N . GLY B 1 92 ? 14.141 -19.641 3.014 1 95.06 92 GLY B N 1
ATOM 1619 C CA . GLY B 1 92 ? 13.031 -20.5 2.604 1 95.06 92 GLY B CA 1
ATOM 1620 C C . GLY B 1 92 ? 11.844 -19.719 2.082 1 95.06 92 GLY B C 1
ATOM 1621 O O . GLY B 1 92 ? 10.867 -20.297 1.612 1 95.06 92 GLY B O 1
ATOM 1622 N N . VAL B 1 93 ? 11.898 -18.438 2.15 1 96.81 93 VAL B N 1
ATOM 1623 C CA . VAL B 1 93 ? 10.805 -17.625 1.65 1 96.81 93 VAL B CA 1
ATOM 1624 C C . VAL B 1 93 ? 10.758 -17.688 0.126 1 96.81 93 VAL B C 1
ATOM 1626 O O . VAL B 1 93 ? 11.789 -17.531 -0.539 1 96.81 93 VAL B O 1
ATOM 1629 N N . ARG B 1 94 ? 9.641 -17.969 -0.424 1 98.25 94 ARG B N 1
ATOM 1630 C CA . ARG B 1 94 ? 9.422 -17.875 -1.864 1 98.25 94 ARG B CA 1
ATOM 1631 C C . ARG B 1 94 ? 8.828 -16.516 -2.238 1 98.25 94 ARG B C 1
ATOM 1633 O O . ARG B 1 94 ? 7.965 -15.992 -1.533 1 98.25 94 ARG B O 1
ATOM 1640 N N . HIS B 1 95 ? 9.312 -15.977 -3.299 1 98.12 95 HIS B N 1
ATOM 1641 C CA . HIS B 1 95 ? 8.922 -14.633 -3.713 1 98.12 95 HIS B CA 1
ATOM 1642 C C . HIS B 1 95 ? 8.688 -14.57 -5.219 1 98.12 95 HIS B C 1
ATOM 1644 O O . HIS B 1 95 ? 9.438 -15.164 -5.996 1 98.12 95 HIS B O 1
ATOM 1650 N N . VAL B 1 96 ? 7.719 -13.836 -5.645 1 98.69 96 VAL B N 1
ATOM 1651 C CA . VAL B 1 96 ? 7.465 -13.617 -7.066 1 98.69 96 VAL B CA 1
ATOM 1652 C C . VAL B 1 96 ? 6.895 -12.219 -7.273 1 98.69 96 VAL B C 1
ATOM 1654 O O . VAL B 1 96 ? 6.066 -11.75 -6.484 1 98.69 96 VAL B O 1
ATOM 1657 N N . GLU B 1 97 ? 7.34 -11.562 -8.281 1 98.31 97 GLU B N 1
ATOM 1658 C CA . GLU B 1 97 ? 6.809 -10.258 -8.641 1 98.31 97 GLU B CA 1
ATOM 1659 C C . GLU B 1 97 ? 5.789 -10.367 -9.773 1 98.31 97 GLU B C 1
ATOM 1661 O O . GLU B 1 97 ? 5.992 -11.125 -10.727 1 98.31 97 GLU B O 1
ATOM 1666 N N . VAL B 1 98 ? 4.766 -9.703 -9.656 1 98.62 98 VAL B N 1
ATOM 1667 C CA . VAL B 1 98 ? 3.725 -9.602 -10.672 1 98.62 98 VAL B CA 1
ATOM 1668 C C . VAL B 1 98 ? 3.439 -8.133 -10.977 1 98.62 98 VAL B C 1
ATOM 1670 O O . VAL B 1 98 ? 3.266 -7.324 -10.062 1 98.62 98 VAL B O 1
ATOM 1673 N N . LEU B 1 99 ? 3.406 -7.781 -12.195 1 98.56 99 LEU B N 1
ATOM 1674 C CA . LEU B 1 99 ? 3.037 -6.434 -12.609 1 98.56 99 LEU B CA 1
ATOM 1675 C C . LEU B 1 99 ? 1.609 -6.398 -13.148 1 98.56 99 LEU B C 1
ATOM 1677 O O . LEU B 1 99 ? 1.237 -7.223 -13.984 1 98.56 99 LEU B O 1
ATOM 1681 N N . ASP B 1 100 ? 0.85 -5.504 -12.617 1 98.69 100 ASP B N 1
ATOM 1682 C CA . ASP B 1 100 ? -0.459 -5.32 -13.234 1 98.69 100 ASP B CA 1
ATOM 1683 C C . ASP B 1 100 ? -0.327 -4.68 -14.617 1 98.69 100 ASP B C 1
ATOM 1685 O O . ASP B 1 100 ? 0.777 -4.344 -15.047 1 98.69 100 ASP B O 1
ATOM 1689 N N . PRO B 1 101 ? -1.373 -4.531 -15.375 1 98.12 101 PRO B N 1
ATOM 1690 C CA . PRO B 1 101 ? -1.28 -4.082 -16.766 1 98.12 101 PRO B CA 1
ATOM 1691 C C . PRO B 1 101 ? -0.667 -2.691 -16.891 1 98.12 101 PRO B C 1
ATOM 1693 O O . PRO B 1 101 ? -0.165 -2.332 -17.969 1 98.12 101 PRO B O 1
ATOM 1696 N N . ASP B 1 102 ? -0.679 -1.882 -15.844 1 98.44 102 ASP B N 1
ATOM 1697 C CA . ASP B 1 102 ? -0.18 -0.511 -15.906 1 98.44 102 ASP B CA 1
ATOM 1698 C C . ASP B 1 102 ? 1.214 -0.406 -15.297 1 98.44 102 ASP B C 1
ATOM 1700 O O . ASP B 1 102 ? 1.81 0.674 -15.273 1 98.44 102 ASP B O 1
ATOM 1704 N N . GLY B 1 103 ? 1.704 -1.511 -14.766 1 98.25 103 GLY B N 1
ATOM 1705 C CA . GLY B 1 103 ? 3.072 -1.504 -14.273 1 98.25 103 GLY B CA 1
ATOM 1706 C C . GLY B 1 103 ? 3.16 -1.409 -12.758 1 98.25 103 GLY B C 1
ATOM 1707 O O . GLY B 1 103 ? 4.254 -1.38 -12.195 1 98.25 103 GLY B O 1
ATOM 1708 N N . ASN B 1 104 ? 2.07 -1.275 -12.039 1 98.75 104 ASN B N 1
ATOM 1709 C CA . ASN B 1 104 ? 2.131 -1.437 -10.586 1 98.75 104 ASN B CA 1
ATOM 1710 C C . ASN B 1 104 ? 2.65 -2.816 -10.195 1 98.75 104 ASN B C 1
ATOM 1712 O O . ASN B 1 104 ? 2.299 -3.818 -10.828 1 98.75 104 ASN B O 1
ATOM 1716 N N . SER B 1 105 ? 3.438 -2.865 -9.164 1 98.69 105 SER B N 1
ATOM 1717 C CA . SER B 1 105 ? 4.047 -4.125 -8.75 1 98.69 105 SER B CA 1
ATOM 1718 C C . SER B 1 105 ? 3.309 -4.738 -7.566 1 98.69 105 SER B C 1
ATOM 1720 O O . SER B 1 105 ? 3.082 -4.066 -6.555 1 98.69 105 SER B O 1
ATOM 1722 N N . LEU B 1 106 ? 2.865 -5.961 -7.695 1 98.75 106 LEU B N 1
ATOM 1723 C CA . LEU B 1 106 ? 2.271 -6.758 -6.629 1 98.75 106 LEU B CA 1
ATOM 1724 C C . LEU B 1 106 ? 3.08 -8.023 -6.383 1 98.75 106 LEU B C 1
ATOM 1726 O O . LEU B 1 106 ? 2.885 -9.031 -7.066 1 98.75 106 LEU B O 1
ATOM 1730 N N . SER B 1 107 ? 3.945 -7.984 -5.488 1 98.56 107 SER B N 1
ATOM 1731 C CA . SER B 1 107 ? 4.754 -9.148 -5.164 1 98.56 107 SER B CA 1
ATOM 1732 C C . SER B 1 107 ? 4.043 -10.055 -4.164 1 98.56 107 SER B C 1
ATOM 1734 O O . SER B 1 107 ? 3.24 -9.586 -3.355 1 98.56 107 SER B O 1
ATOM 1736 N N . LEU B 1 108 ? 4.305 -11.281 -4.277 1 98.81 108 LEU B N 1
ATOM 1737 C CA . LEU B 1 108 ? 3.838 -12.281 -3.324 1 98.81 108 LEU B CA 1
ATOM 1738 C C . LEU B 1 108 ? 5.012 -12.922 -2.594 1 98.81 108 LEU B C 1
ATOM 1740 O O . LEU B 1 108 ? 6.023 -13.266 -3.213 1 98.81 108 LEU B O 1
ATOM 1744 N N . ALA B 1 109 ? 4.871 -13.016 -1.356 1 98.5 109 ALA B N 1
ATOM 1745 C CA . ALA B 1 109 ? 5.879 -13.672 -0.526 1 98.5 109 ALA B CA 1
ATOM 1746 C C . ALA B 1 109 ? 5.246 -14.742 0.356 1 98.5 109 ALA B C 1
ATOM 1748 O O . ALA B 1 109 ? 4.277 -14.477 1.071 1 98.5 109 ALA B O 1
ATOM 1749 N N . GLU B 1 110 ? 5.824 -15.898 0.308 1 98.44 110 GLU B N 1
ATOM 1750 C CA . GLU B 1 110 ? 5.355 -17.016 1.123 1 98.44 110 GLU B CA 1
ATOM 1751 C C . GLU B 1 110 ? 6.457 -17.516 2.047 1 98.44 110 GLU B C 1
ATOM 1753 O O . GLU B 1 110 ? 7.527 -17.922 1.583 1 98.44 110 GLU B O 1
ATOM 1758 N N . ALA B 1 111 ? 6.172 -17.469 3.336 1 95.5 111 ALA B N 1
ATOM 1759 C CA . ALA B 1 111 ? 7.105 -18.016 4.312 1 95.5 111 ALA B CA 1
ATOM 1760 C C . ALA B 1 111 ? 7.188 -19.531 4.199 1 95.5 111 ALA B C 1
ATOM 1762 O O . ALA B 1 111 ? 6.227 -20.188 3.779 1 95.5 111 ALA B O 1
ATOM 1763 N N . PRO B 1 112 ? 8.352 -20.078 4.543 1 92.31 112 PRO B N 1
ATOM 1764 C CA . PRO B 1 112 ? 8.438 -21.531 4.535 1 92.31 112 PRO B CA 1
ATOM 1765 C C . PRO B 1 112 ? 7.492 -22.188 5.547 1 92.31 112 PRO B C 1
ATOM 1767 O O . PRO B 1 112 ? 7.125 -21.562 6.543 1 92.31 112 PRO B O 1
ATOM 1770 N N . PRO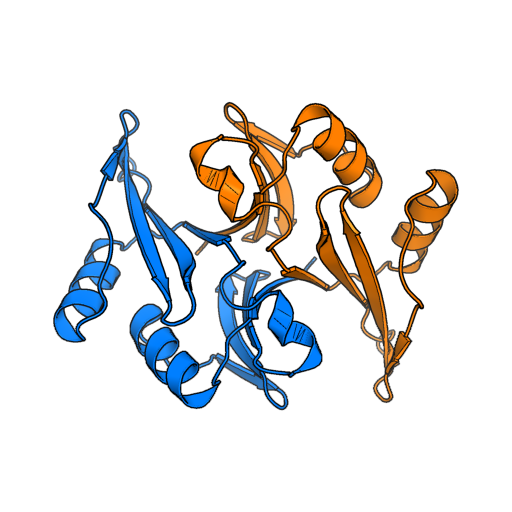 B 1 113 ? 7.051 -23.391 5.148 1 81.69 113 PRO B N 1
ATOM 1771 C CA . PRO B 1 113 ? 6.176 -24.078 6.102 1 81.69 113 PRO B CA 1
ATOM 1772 C C . PRO B 1 113 ? 6.832 -24.281 7.469 1 81.69 113 PRO B C 1
ATOM 1774 O O . PRO B 1 113 ? 8.055 -24.391 7.559 1 81.69 113 PRO B O 1
ATOM 1777 N N . ASP B 1 114 ? 6.184 -23.719 8.531 1 68.38 114 ASP B N 1
ATOM 1778 C CA . ASP B 1 114 ? 6.723 -23.984 9.867 1 68.38 114 ASP B CA 1
ATOM 1779 C C . ASP B 1 114 ? 7.184 -25.438 9.984 1 68.38 114 ASP B C 1
ATOM 1781 O O . ASP B 1 114 ? 6.469 -26.359 9.578 1 68.38 114 ASP B O 1
ATOM 1785 N N . LEU B 1 115 ? 8.492 -25.656 10.023 1 51.03 115 LEU B N 1
ATOM 1786 C CA . LEU B 1 115 ? 8.867 -27 10.406 1 51.03 115 LEU B CA 1
ATOM 1787 C C . LEU B 1 115 ? 8.211 -27.406 11.727 1 51.03 115 LEU B C 1
ATOM 1789 O O . LEU B 1 115 ? 8.016 -26.562 12.602 1 51.03 115 LEU B O 1
#

Foldseek 3Di:
DADEFEAEAQDLVLQQVQVCLQVVHHFPDDDPSKGWHDLDPRYIYIYDNDPVCVVCHQPAEDEHEDACVVVSVVSCVVVVFDWDDFDADPQGKTKIWGAGPRNYIYMYIYHDDDD/DADEFEAEAQDLVLQQVQVCLQVVHHFPDDDPSKGWHDLDPRYIYIYDNDPVCVVCHQPAEDEREDACVVVSVVSCVVVVFDWDDFDADPQGKTKIWGAGPRNYIYMYIYHPDDD

Radius of gyration: 17.37 Å; Cα contacts (8 Å, |Δi|>4): 536; chains: 2; bounding box: 42×49×35 Å

Sequence (230 aa):
MDLYSVMCVRDRTRARSWYEVFFGRPADEVIGEECLWQAGANAWIVIDDREVRAARVGGSMITLGVTDLDVFLARFAEHGIAYGPVETYSNGVRHVEVLDPDGNSLSLAEAPPDLMDLYSVMCVRDRTRARSWYEVFFGRPADEVIGEECLWQAGANAWIVIDDREVRAARVGGSMITLGVTDLDVFLARFAEHGIAYGPVETYSNGVRHVEVLDPDGNSLSLAEAPPDL

Solvent-accessible surface area (backbone atoms only — not comparable to full-atom values): 11988 Å² total; per-residue (Å²): 73,34,37,34,40,41,40,30,35,85,47,58,70,64,46,48,58,52,50,24,57,69,70,70,44,74,65,74,42,74,58,89,79,29,41,27,39,73,45,30,98,21,16,32,41,29,41,40,40,55,72,92,43,57,91,32,44,23,22,19,38,36,38,33,40,41,92,53,57,68,61,48,50,51,48,26,60,76,69,67,53,70,63,55,72,76,41,69,46,95,84,45,32,35,35,33,48,26,56,50,98,56,47,26,36,48,25,41,33,25,69,49,77,82,125,74,36,36,33,41,40,38,28,36,84,45,57,70,64,46,48,58,52,50,24,56,69,71,70,42,74,62,74,42,72,59,90,79,29,42,27,38,73,46,33,98,18,16,34,41,30,40,40,40,54,73,92,42,59,90,32,44,23,24,21,39,34,37,34,40,40,91,52,57,67,60,48,51,52,48,26,61,75,70,66,53,69,62,53,73,77,41,69,47,96,83,45,33,34,36,33,46,27,57,49,99,56,49,26,35,48,25,42,35,25,69,49,77,82,126

Secondary structure (DSSP, 8-state):
-EEEEEEE-S-HHHHHHHHHHHHTS--SEEETTEEEEEEETTEEEEEE--GGGGGGTT--EEEEEES-HHHHHHHHHHHT------EE-TTS-EEEEEE-TTS-EEEEEEPPP--/-EEEEEEE-S-HHHHHHHHHHHHTS--SEEETTEEEEEEETTEEEEEE--GGGGGGTT--EEEEEES-HHHHHHHHHHHT------EE-TTS-EEEEEE-TTS-EEEEEEPPP--

InterPro domains:
  IPR029068 Glyoxalase/Bleomycin resistance protein/Dihydroxybiphenyl dioxygenase [G3DSA:3.10.180.10] (1-112)
  IPR029068 Glyoxalase/Bleomycin resistance protein/Dihydroxybiphenyl dioxygenase [SSF54593] (6-113)

pLDDT: mean 96.43, std 5.76, range [50.88, 98.94]

Nearest PDB structures (foldseek):
  4n04-assembly1_A  TM=9.142E-01  e=1.320E-11  Catenulispora acidiphila DSM 44928
  3r4q-assembly2_D  TM=7.601E-01  e=3.756E-07  Agrobacterium fabrum str. C58
  3r4q-assembly3_E-2  TM=7.751E-01  e=7.189E-07  Agrobacterium fabrum str. C58
  1r9c-assembly1_B  TM=7.391E-01  e=1.208E-06  Mesorhizobium loti
  2qnt-assembly1_A-2  TM=7.398E-01  e=2.633E-06  Agrobacterium fabrum str. C58

Organism: Nocardia brasiliensis (strain ATCC 700358 / HUJEG-1) (NCBI:txid1133849)